Protein AF-A0ABD1E5B8-F1 (afdb_monomer)

Structure (mmCIF, N/CA/C/O backbone):
data_AF-A0ABD1E5B8-F1
#
_entry.id   AF-A0ABD1E5B8-F1
#
loop_
_atom_site.group_PDB
_atom_site.id
_atom_site.type_symbol
_atom_site.label_atom_id
_atom_site.label_alt_id
_atom_site.label_comp_id
_atom_site.label_asym_id
_atom_site.label_entity_id
_atom_site.label_seq_id
_atom_site.pdbx_PDB_ins_code
_atom_site.Cartn_x
_atom_site.Cartn_y
_atom_site.Cartn_z
_atom_site.occupancy
_atom_site.B_iso_or_equiv
_atom_site.auth_seq_id
_atom_site.auth_comp_id
_atom_site.auth_asym_id
_atom_site.auth_atom_id
_atom_site.pdbx_PDB_model_num
ATOM 1 N N . MET A 1 1 ? 7.984 -17.974 -2.420 1.00 42.19 1 MET A N 1
ATOM 2 C CA . MET A 1 1 ? 6.538 -17.988 -2.714 1.00 42.19 1 MET A CA 1
ATOM 3 C C . MET A 1 1 ? 5.830 -17.085 -1.715 1.00 42.19 1 MET A C 1
ATOM 5 O O . MET A 1 1 ? 6.210 -17.139 -0.547 1.00 42.19 1 MET A O 1
ATOM 9 N N . PRO A 1 2 ? 4.897 -16.214 -2.138 1.00 54.62 2 PRO A N 1
ATOM 10 C CA . PRO A 1 2 ? 4.084 -15.444 -1.200 1.00 54.62 2 PRO A CA 1
ATOM 11 C C . PRO A 1 2 ? 3.372 -16.415 -0.252 1.00 54.62 2 PRO A C 1
ATOM 13 O O . PRO A 1 2 ? 2.851 -17.440 -0.696 1.00 54.62 2 PRO A O 1
ATOM 16 N N . ARG A 1 3 ? 3.399 -16.137 1.057 1.00 61.56 3 ARG A N 1
ATOM 17 C CA . ARG A 1 3 ? 2.687 -16.964 2.038 1.00 61.56 3 ARG A CA 1
ATOM 18 C C . ARG A 1 3 ? 1.198 -16.893 1.705 1.00 61.56 3 ARG A C 1
ATOM 20 O O . ARG A 1 3 ? 0.580 -15.843 1.862 1.00 61.56 3 ARG A O 1
ATOM 27 N N . LYS A 1 4 ? 0.624 -17.999 1.227 1.00 60.94 4 LYS A N 1
ATOM 28 C CA . LYS A 1 4 ? -0.818 -18.118 0.991 1.00 60.94 4 LYS A CA 1
ATOM 29 C C . LYS A 1 4 ? -1.487 -18.304 2.354 1.00 60.94 4 LYS A C 1
ATOM 31 O O . LYS A 1 4 ? -1.696 -19.423 2.804 1.00 60.94 4 LYS A O 1
ATOM 36 N N . TYR A 1 5 ? -1.695 -17.196 3.064 1.00 69.31 5 TYR A N 1
ATOM 37 C CA . TYR A 1 5 ? -2.329 -17.216 4.377 1.00 69.31 5 TYR A CA 1
ATOM 38 C C . TYR A 1 5 ? -3.781 -17.674 4.233 1.00 69.31 5 TYR A C 1
ATOM 40 O O . TYR A 1 5 ? -4.586 -17.012 3.577 1.00 69.31 5 TYR A O 1
ATOM 48 N N . ILE A 1 6 ? -4.099 -18.810 4.846 1.00 69.19 6 ILE A N 1
ATOM 49 C CA . ILE A 1 6 ? -5.466 -19.299 4.994 1.00 69.19 6 ILE A CA 1
ATOM 50 C C . ILE A 1 6 ? -5.973 -18.742 6.323 1.00 69.19 6 ILE A C 1
ATOM 52 O O . ILE A 1 6 ? -5.363 -18.973 7.371 1.00 69.19 6 ILE A O 1
ATOM 56 N N . LYS A 1 7 ? -7.059 -17.965 6.278 1.00 63.75 7 LYS A N 1
ATOM 57 C CA . LYS A 1 7 ? -7.689 -17.436 7.491 1.00 63.75 7 LYS A CA 1
ATOM 58 C C . LYS A 1 7 ? -8.117 -18.603 8.378 1.00 63.75 7 LYS A C 1
ATOM 60 O O . LYS A 1 7 ? -8.828 -19.492 7.929 1.00 63.75 7 LYS A O 1
ATOM 65 N N . LYS A 1 8 ? -7.692 -18.571 9.643 1.00 72.19 8 LYS A N 1
ATOM 66 C CA . LYS A 1 8 ? -8.109 -19.548 10.661 1.00 72.19 8 LYS A CA 1
ATOM 67 C C . LYS A 1 8 ? -9.490 -19.238 11.246 1.00 72.19 8 LYS A C 1
ATOM 69 O O . LYS A 1 8 ? -10.077 -20.094 11.890 1.00 72.19 8 LYS A O 1
ATOM 74 N N . SER A 1 9 ? -9.986 -18.017 11.047 1.00 61.03 9 SER A N 1
ATOM 75 C CA . SER A 1 9 ? -11.253 -17.546 11.594 1.00 61.03 9 SER A CA 1
ATOM 76 C C . SER A 1 9 ? -12.219 -17.136 10.484 1.00 61.03 9 SER A C 1
ATOM 78 O O . SER A 1 9 ? -11.847 -16.420 9.549 1.00 61.03 9 SER A O 1
ATOM 80 N N . ASN A 1 10 ? -13.475 -17.566 10.618 1.00 58.41 10 ASN A N 1
ATOM 81 C CA . ASN A 1 10 ? -14.589 -17.146 9.769 1.00 58.41 10 ASN A CA 1
ATOM 82 C C . ASN A 1 10 ? -15.124 -15.780 10.238 1.00 58.41 10 ASN A C 1
ATOM 84 O O . ASN A 1 10 ? -16.267 -15.648 10.657 1.00 58.41 10 ASN A O 1
ATOM 88 N N . ILE A 1 11 ? -14.246 -14.771 10.288 1.00 60.00 11 ILE A N 1
ATOM 89 C CA . ILE A 1 11 ? -14.669 -13.398 10.576 1.00 60.00 11 ILE A CA 1
ATOM 90 C C . ILE A 1 11 ? -15.177 -12.817 9.260 1.00 60.00 11 ILE A C 1
ATOM 92 O O . ILE A 1 11 ? -14.377 -12.483 8.375 1.00 60.00 11 ILE A O 1
ATOM 96 N N . GLU A 1 12 ? -16.499 -12.727 9.142 1.00 61.91 12 GLU A N 1
ATOM 97 C CA . GLU A 1 12 ? -17.172 -12.010 8.062 1.00 61.91 12 GLU A CA 1
ATOM 98 C C . GLU A 1 12 ? -16.715 -10.545 8.032 1.00 61.91 12 GLU A C 1
ATOM 100 O O . GLU A 1 12 ? -16.379 -9.949 9.063 1.00 61.91 12 GLU A O 1
ATOM 105 N N . SER A 1 13 ? -16.653 -9.948 6.837 1.00 65.19 13 SER A N 1
ATOM 106 C CA . SER A 1 13 ? -16.355 -8.518 6.739 1.00 65.19 13 SER A CA 1
ATOM 107 C C . SER A 1 13 ? -17.449 -7.731 7.451 1.00 65.19 13 SER A C 1
ATOM 109 O O . SER A 1 13 ? -18.632 -7.965 7.206 1.00 65.19 13 SER A O 1
ATOM 111 N N . VAL A 1 14 ? -17.061 -6.786 8.307 1.00 73.81 14 VAL A N 1
ATOM 112 C CA . VAL A 1 14 ? -18.017 -5.947 9.039 1.00 73.81 14 VAL A CA 1
ATOM 113 C C . VAL A 1 14 ? -18.900 -5.200 8.036 1.00 73.81 14 VAL A C 1
ATOM 115 O O . VAL A 1 14 ? -18.394 -4.425 7.224 1.00 73.81 14 VAL A O 1
ATOM 118 N N . ASN A 1 15 ? -20.215 -5.429 8.091 1.00 84.25 15 ASN A N 1
ATOM 119 C CA . ASN A 1 15 ? -21.167 -4.717 7.243 1.00 84.25 15 ASN A CA 1
ATOM 120 C C . ASN A 1 15 ? -21.239 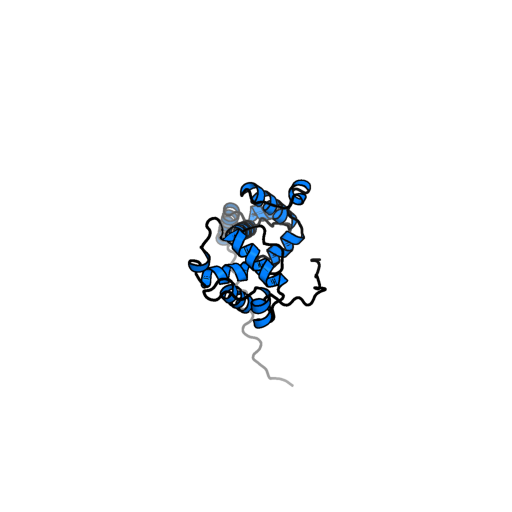-3.246 7.693 1.00 84.25 15 ASN A C 1
ATOM 122 O O . ASN A 1 15 ? -21.674 -2.945 8.807 1.00 84.25 15 ASN A O 1
ATOM 126 N N . CYS A 1 16 ? -20.776 -2.345 6.823 1.00 83.38 16 CYS A N 1
ATOM 127 C CA . CYS A 1 16 ? -20.640 -0.920 7.124 1.00 83.38 16 CYS A CA 1
ATOM 128 C C . CYS A 1 16 ? -21.998 -0.225 7.292 1.00 83.38 16 CYS A C 1
ATOM 130 O O . CYS A 1 16 ? -22.105 0.685 8.105 1.00 83.38 16 CYS A O 1
ATOM 132 N N . GLU A 1 17 ? -23.034 -0.676 6.584 1.00 86.06 17 GLU A N 1
ATOM 133 C CA . GLU A 1 17 ? -24.385 -0.101 6.638 1.00 86.06 17 GLU A CA 1
ATOM 134 C C . GLU A 1 17 ? -25.060 -0.413 7.975 1.00 86.06 17 GLU A C 1
ATOM 136 O O . GLU A 1 17 ? -25.598 0.475 8.634 1.00 86.06 17 GLU A O 1
ATOM 141 N N . LYS A 1 18 ? -24.950 -1.667 8.434 1.00 88.19 18 LYS A N 1
ATOM 142 C CA . LYS A 1 18 ? -25.436 -2.075 9.764 1.00 88.19 18 LYS A CA 1
ATOM 143 C C . LYS A 1 18 ? -24.746 -1.284 10.871 1.00 88.19 18 LYS A C 1
ATOM 145 O O . LYS A 1 18 ? -25.378 -0.876 11.841 1.00 88.19 18 LYS A O 1
ATOM 150 N N . LEU A 1 19 ? -23.440 -1.070 10.722 1.00 88.31 19 LEU A N 1
ATOM 151 C CA . LEU A 1 19 ? -22.636 -0.318 11.675 1.00 88.31 19 LEU A CA 1
ATOM 152 C C . LEU A 1 19 ? -23.028 1.168 11.695 1.00 88.31 19 LEU A C 1
ATOM 154 O O . LEU A 1 19 ? -23.186 1.734 12.773 1.00 88.31 19 LEU A O 1
ATOM 158 N N . PHE A 1 20 ? -23.238 1.771 10.524 1.00 88.50 20 PHE A N 1
ATOM 159 C CA . PHE A 1 20 ? -23.726 3.141 10.371 1.00 88.50 20 PHE A CA 1
ATOM 160 C C . PHE A 1 20 ? -25.079 3.339 11.069 1.00 88.50 20 PHE A C 1
ATOM 162 O O . PHE A 1 20 ? -25.223 4.233 11.903 1.00 88.50 20 PHE A O 1
ATOM 169 N N . ALA A 1 21 ? -26.044 2.452 10.808 1.00 88.56 21 ALA A N 1
ATOM 170 C CA . ALA A 1 21 ? -27.364 2.511 11.429 1.00 88.56 21 ALA A CA 1
ATOM 171 C C . ALA A 1 21 ? -27.291 2.364 12.961 1.00 88.56 21 ALA A C 1
ATOM 173 O O . ALA A 1 21 ? -27.933 3.123 13.689 1.00 88.56 21 ALA A O 1
ATOM 174 N N . ALA A 1 22 ? -26.456 1.447 13.463 1.00 89.31 22 ALA A N 1
ATOM 175 C CA . ALA A 1 22 ? -26.229 1.266 14.897 1.00 89.31 22 ALA A CA 1
ATOM 176 C C . ALA A 1 22 ? -25.644 2.521 15.559 1.00 89.31 22 ALA A C 1
ATOM 178 O O . ALA A 1 22 ? -26.073 2.909 16.642 1.00 89.31 22 ALA A O 1
ATOM 179 N N . ILE A 1 23 ? -24.691 3.177 14.899 1.00 88.06 23 ILE A N 1
ATOM 180 C CA . ILE A 1 23 ? -24.064 4.409 15.383 1.00 88.06 23 ILE A CA 1
ATOM 181 C C . ILE A 1 23 ? -25.080 5.560 15.422 1.00 88.06 23 ILE A C 1
ATOM 183 O O . ILE A 1 23 ? -25.158 6.264 16.431 1.00 88.06 23 ILE A O 1
ATOM 187 N N . LYS A 1 24 ? -25.913 5.703 14.383 1.00 87.31 24 LYS A N 1
ATOM 188 C CA . LYS A 1 24 ? -26.975 6.721 14.317 1.00 87.31 24 LYS A CA 1
ATOM 189 C C . LYS A 1 24 ? -28.020 6.539 15.425 1.00 87.31 24 LYS A C 1
ATOM 191 O O . LYS A 1 24 ? -28.480 7.526 15.986 1.00 87.31 24 LYS A O 1
ATOM 196 N N . LEU A 1 25 ? -28.334 5.298 15.818 1.00 87.00 25 LEU A N 1
ATOM 197 C CA . LEU A 1 25 ? -29.209 5.027 16.973 1.00 87.00 25 LEU A CA 1
ATOM 198 C C . LEU A 1 25 ? -28.582 5.379 18.331 1.00 87.00 25 LEU A C 1
ATOM 200 O O . LEU A 1 25 ? -29.312 5.637 19.286 1.00 87.00 25 LEU A O 1
ATOM 204 N N . VAL A 1 26 ? -27.253 5.349 18.445 1.00 86.12 26 VAL A N 1
ATOM 205 C CA . VAL A 1 26 ? -26.549 5.668 19.699 1.00 86.12 26 VAL A CA 1
ATOM 206 C C . VAL A 1 26 ? -26.345 7.174 19.858 1.00 86.12 26 VAL A C 1
ATOM 208 O O . VAL A 1 26 ? -26.467 7.682 20.968 1.00 86.12 26 VAL A O 1
ATOM 211 N N . LYS A 1 27 ? -26.019 7.884 18.771 1.00 79.06 27 LYS A N 1
ATOM 212 C CA . LYS A 1 27 ? -25.674 9.318 18.792 1.00 79.06 27 LYS A CA 1
ATOM 213 C C . LYS A 1 27 ? -26.794 10.245 18.293 1.00 79.06 27 LYS A C 1
ATOM 215 O O . LYS A 1 27 ? -26.625 11.455 18.344 1.00 79.06 27 LYS A O 1
ATOM 220 N N . GLY A 1 28 ? -27.910 9.700 17.806 1.00 74.69 28 GLY A N 1
ATOM 221 C CA . GLY A 1 28 ? -29.069 10.476 17.355 1.00 74.69 28 GLY A CA 1
ATOM 222 C C . GLY A 1 28 ? -29.970 10.975 18.493 1.00 74.69 28 GLY A C 1
ATOM 223 O O . GLY A 1 28 ? -29.720 10.721 19.668 1.00 74.69 28 GLY A O 1
ATOM 224 N N . ASN A 1 29 ? -31.070 11.639 18.120 1.00 66.56 29 ASN A N 1
ATOM 225 C CA . ASN A 1 29 ? -31.992 12.330 19.040 1.00 66.56 29 ASN A CA 1
ATOM 226 C C . ASN A 1 29 ? -32.629 11.440 20.128 1.00 66.56 29 ASN A C 1
ATOM 228 O O . ASN A 1 29 ? -33.041 11.950 21.166 1.00 66.56 29 ASN A O 1
ATOM 232 N N . THR A 1 30 ? -32.716 10.122 19.913 1.00 74.19 30 THR A N 1
ATOM 233 C CA . THR A 1 30 ? -33.175 9.148 20.919 1.00 74.19 30 THR A CA 1
ATOM 234 C C . THR A 1 30 ? -32.068 8.123 21.185 1.00 74.19 30 THR A C 1
ATOM 236 O O . THR A 1 30 ? -32.042 7.075 20.527 1.00 74.19 30 THR A O 1
ATOM 239 N N . PRO A 1 31 ? -31.132 8.402 22.106 1.00 76.25 31 PRO A N 1
ATOM 240 C CA . PRO A 1 31 ? -29.963 7.557 22.300 1.00 76.25 31 PRO A CA 1
ATOM 241 C C . PRO A 1 31 ? -30.365 6.215 22.921 1.00 76.25 31 PRO A C 1
ATOM 243 O O . PRO A 1 31 ? -30.799 6.138 24.073 1.00 76.25 31 PRO A O 1
ATOM 246 N N . LYS A 1 32 ? -30.211 5.127 22.162 1.00 83.25 32 LYS A N 1
ATOM 247 C CA . LYS A 1 32 ? -30.297 3.765 22.708 1.00 83.25 32 LYS A CA 1
ATOM 248 C C . LYS A 1 32 ? -28.971 3.368 23.349 1.00 83.25 32 LYS A C 1
ATOM 250 O O . LYS A 1 32 ? -27.900 3.814 22.938 1.00 83.25 32 LYS A O 1
ATOM 255 N N . SER A 1 33 ? -29.031 2.469 24.334 1.00 88.75 33 SER A N 1
ATOM 256 C CA . SER A 1 33 ? -27.814 1.896 24.913 1.00 88.75 33 SER A CA 1
ATOM 257 C C . SER A 1 33 ? -27.003 1.162 23.840 1.00 88.75 33 SER A C 1
ATOM 259 O O . SER A 1 33 ? -27.564 0.532 22.941 1.00 88.75 33 SER A O 1
ATOM 261 N N . ILE A 1 34 ? -25.673 1.201 23.953 1.00 87.56 34 ILE A N 1
ATOM 262 C CA . ILE A 1 34 ? -24.757 0.583 22.977 1.00 87.56 34 ILE A CA 1
ATOM 263 C C . ILE A 1 34 ? -25.083 -0.908 22.787 1.00 87.56 34 ILE A C 1
ATOM 265 O O . ILE A 1 34 ? -25.036 -1.421 21.672 1.00 87.56 34 ILE A O 1
ATOM 269 N N . ARG A 1 35 ? -25.458 -1.608 23.868 1.00 88.44 35 ARG A N 1
ATOM 270 C CA . ARG A 1 35 ? -25.874 -3.019 23.816 1.00 88.44 35 ARG A CA 1
ATOM 271 C C . ARG A 1 35 ? -27.163 -3.210 23.020 1.00 88.44 35 ARG A C 1
ATOM 273 O O . ARG A 1 35 ? -27.177 -4.044 22.125 1.00 88.44 35 ARG A O 1
ATOM 280 N N . SER A 1 36 ? -28.188 -2.400 23.285 1.00 90.62 36 SER A N 1
ATOM 281 C CA . SER A 1 36 ? -29.472 -2.478 22.577 1.00 90.62 36 SER A CA 1
ATOM 282 C C . SER A 1 36 ? -29.328 -2.155 21.086 1.00 90.62 36 SER A C 1
ATOM 284 O O . SER A 1 36 ? -29.890 -2.855 20.247 1.00 90.62 36 SER A O 1
ATOM 286 N N . ALA A 1 37 ? -28.525 -1.144 20.743 1.00 89.25 37 ALA A N 1
ATOM 287 C CA . ALA A 1 37 ? -28.244 -0.792 19.353 1.00 89.25 37 ALA A CA 1
ATOM 288 C C . ALA A 1 37 ? -27.434 -1.880 18.625 1.00 89.25 37 ALA A C 1
ATOM 290 O O . ALA A 1 37 ? -27.684 -2.164 17.457 1.00 89.25 37 ALA A O 1
ATOM 291 N N . ALA A 1 38 ? -26.470 -2.518 19.294 1.00 89.62 38 ALA A N 1
ATOM 292 C CA . ALA A 1 38 ? -25.713 -3.620 18.704 1.00 89.62 38 ALA A CA 1
ATOM 293 C C . ALA A 1 38 ? -26.602 -4.851 18.448 1.00 89.62 38 ALA A C 1
ATOM 295 O O . ALA A 1 38 ? -26.527 -5.454 17.376 1.00 89.62 38 ALA A O 1
ATOM 296 N N . GLU A 1 39 ? -27.476 -5.179 19.400 1.00 91.62 39 GLU A N 1
ATOM 297 C CA . GLU A 1 39 ? -28.403 -6.308 19.317 1.00 91.62 39 GLU A CA 1
ATOM 298 C C . GLU A 1 39 ? -29.416 -6.136 18.180 1.00 91.62 39 GLU A C 1
ATOM 300 O O . GLU A 1 39 ? -29.593 -7.052 17.379 1.00 91.62 39 GLU A O 1
ATOM 305 N N . SER A 1 40 ? -29.979 -4.934 18.001 1.00 89.56 40 SER A N 1
ATOM 306 C CA . SER A 1 40 ? -30.942 -4.667 16.921 1.00 89.56 40 SE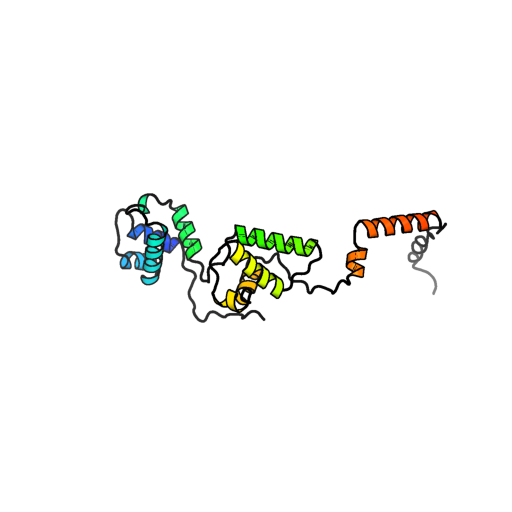R A CA 1
ATOM 307 C C . SER A 1 40 ? -30.384 -4.888 15.513 1.00 89.56 40 SER A C 1
ATOM 309 O O . SER A 1 40 ? -31.146 -5.143 14.584 1.00 89.56 40 SER A O 1
ATOM 311 N N . PHE A 1 41 ? -29.062 -4.800 15.339 1.00 87.56 41 PHE A N 1
ATOM 312 C CA . PHE A 1 41 ? -28.399 -4.974 14.043 1.00 87.56 41 PHE A CA 1
ATOM 313 C C . PHE A 1 41 ? -27.550 -6.247 13.949 1.00 87.56 41 PHE A C 1
ATOM 315 O O . PHE A 1 41 ? -26.811 -6.411 12.974 1.00 87.56 41 PHE A O 1
ATOM 322 N N . ASN A 1 42 ? -27.665 -7.165 14.918 1.00 87.69 42 ASN A N 1
ATOM 323 C CA . ASN A 1 42 ? -26.864 -8.392 14.997 1.00 87.69 42 ASN A CA 1
ATOM 324 C C . ASN A 1 42 ? -25.348 -8.119 14.926 1.00 87.69 42 ASN A C 1
ATOM 326 O O . ASN A 1 42 ? -24.599 -8.809 14.233 1.00 87.69 42 ASN A O 1
ATOM 330 N N . LEU A 1 43 ? -24.887 -7.075 15.618 1.00 85.94 43 LEU A N 1
ATOM 331 C CA . LEU A 1 43 ? -23.476 -6.719 15.729 1.00 85.94 43 LEU A CA 1
ATOM 332 C C . LEU A 1 43 ? -22.938 -7.123 17.100 1.00 85.94 43 LEU A C 1
ATOM 334 O O . LEU A 1 43 ? -23.609 -6.994 18.121 1.00 85.94 43 LEU A O 1
ATOM 338 N N . SER A 1 44 ? -21.670 -7.536 17.153 1.00 87.50 44 SER A N 1
ATOM 339 C CA . SER A 1 44 ? -20.987 -7.644 18.442 1.00 87.50 44 SER A CA 1
ATOM 340 C C . SER A 1 44 ? -20.854 -6.256 19.068 1.00 87.50 44 SER A C 1
ATOM 342 O O . SER A 1 44 ? -20.318 -5.331 18.451 1.00 87.50 44 SER A O 1
ATOM 344 N N . HIS A 1 45 ? -21.277 -6.125 20.324 1.00 87.38 45 HIS A N 1
ATOM 345 C CA . HIS A 1 45 ? -21.122 -4.905 21.116 1.00 87.38 45 HIS A CA 1
ATOM 346 C C . HIS A 1 45 ? -19.668 -4.394 21.136 1.00 87.38 45 HIS A C 1
ATOM 348 O O . HIS A 1 45 ? -19.426 -3.190 21.060 1.00 87.38 45 HIS A O 1
ATOM 354 N N . ALA A 1 46 ? -18.684 -5.303 21.157 1.00 88.12 46 ALA A N 1
ATOM 355 C CA . ALA A 1 46 ? -17.266 -4.948 21.101 1.00 88.12 46 ALA A CA 1
ATOM 356 C C . ALA A 1 46 ? -16.877 -4.286 19.767 1.00 88.12 46 ALA A C 1
ATOM 358 O O . ALA A 1 46 ? -16.056 -3.367 19.746 1.00 88.12 46 ALA A O 1
ATOM 359 N N . THR A 1 47 ? -17.486 -4.718 18.658 1.00 87.88 47 THR A N 1
ATOM 360 C CA . THR A 1 47 ? -17.300 -4.095 17.344 1.00 87.88 47 THR A CA 1
ATOM 361 C C . THR A 1 47 ? -17.837 -2.670 17.367 1.00 87.88 47 THR A C 1
ATOM 363 O O . THR A 1 47 ? -17.096 -1.755 17.022 1.00 87.88 47 THR A O 1
ATOM 366 N N . LEU A 1 48 ? -19.068 -2.456 17.841 1.00 88.50 48 LEU A N 1
ATOM 367 C CA . LEU A 1 48 ? -19.672 -1.121 17.901 1.00 88.50 48 LEU A CA 1
ATOM 368 C C . LEU A 1 48 ? -18.839 -0.151 18.757 1.00 88.50 48 LEU A C 1
ATOM 370 O O . LEU A 1 48 ? -18.497 0.932 18.287 1.00 88.50 48 LEU A O 1
ATOM 374 N N . ILE A 1 49 ? -18.407 -0.572 19.953 1.00 89.19 49 ILE A N 1
ATOM 375 C CA . ILE A 1 49 ? -17.519 0.229 20.819 1.00 89.19 49 ILE A CA 1
ATOM 376 C C . ILE A 1 49 ? -16.219 0.598 20.108 1.00 89.19 49 ILE A C 1
ATOM 378 O O . ILE A 1 49 ? -15.772 1.742 20.178 1.00 89.19 49 ILE A O 1
ATOM 382 N N . ARG A 1 50 ? -15.585 -0.367 19.433 1.00 87.50 50 ARG A N 1
ATOM 383 C CA . ARG A 1 50 ? -14.320 -0.131 18.730 1.00 87.50 50 ARG A CA 1
ATOM 384 C C . ARG A 1 50 ? -14.456 0.987 17.698 1.00 87.50 50 ARG A C 1
ATOM 386 O O . ARG A 1 50 ? -13.538 1.794 17.579 1.00 87.50 50 ARG A O 1
ATOM 393 N N . TYR A 1 51 ? -15.558 1.020 16.949 1.00 87.25 51 TYR A N 1
ATOM 394 C CA . TYR A 1 51 ? -15.788 2.063 15.950 1.00 87.25 51 TYR A CA 1
ATOM 395 C C . TYR A 1 51 ? -16.195 3.393 16.570 1.00 87.25 51 TYR A C 1
ATOM 397 O O . TYR A 1 51 ? -15.676 4.408 16.125 1.00 87.25 51 TYR A O 1
ATOM 405 N N . LEU A 1 52 ? -17.015 3.402 17.624 1.00 87.69 52 LEU A N 1
ATOM 406 C CA . LEU A 1 52 ? -17.334 4.633 18.355 1.00 87.69 52 LEU A CA 1
ATOM 407 C C . LEU A 1 52 ? -16.064 5.322 18.865 1.00 87.69 52 LEU A C 1
ATOM 409 O O . LEU A 1 52 ? -15.858 6.492 18.571 1.00 87.69 52 LEU A O 1
ATOM 413 N N . ARG A 1 53 ? -15.145 4.573 19.488 1.00 87.94 53 ARG A N 1
ATOM 414 C CA . ARG A 1 53 ? -13.852 5.115 19.935 1.00 87.94 53 ARG A CA 1
ATOM 415 C C . ARG A 1 53 ? -13.003 5.650 18.780 1.00 87.94 53 ARG A C 1
ATOM 417 O O . ARG A 1 53 ? -12.319 6.654 18.925 1.00 87.94 53 ARG A O 1
ATOM 424 N N . LYS A 1 54 ? -13.005 4.967 17.630 1.00 85.25 54 LYS A N 1
ATOM 425 C CA . LYS A 1 54 ? -12.286 5.439 16.435 1.00 85.25 54 LYS A CA 1
ATOM 426 C C . LYS A 1 54 ? -12.860 6.752 15.906 1.00 85.25 54 LYS A C 1
ATOM 428 O O . LYS A 1 54 ? -12.087 7.591 15.465 1.00 85.25 54 LYS A O 1
ATOM 433 N N . ILE A 1 55 ? -14.184 6.891 15.917 1.00 83.56 55 ILE A N 1
ATOM 434 C CA . ILE A 1 55 ? -14.866 8.117 15.494 1.00 83.56 55 ILE A CA 1
ATOM 435 C C . ILE A 1 55 ? -14.554 9.234 16.487 1.00 83.56 55 ILE A C 1
ATOM 437 O O . ILE A 1 55 ? -14.162 10.312 16.069 1.00 83.56 55 ILE A O 1
ATOM 441 N N . GLU A 1 56 ? -14.616 8.957 17.788 1.00 82.25 56 GLU A N 1
ATOM 442 C CA . GLU A 1 56 ? -14.225 9.922 18.818 1.00 82.25 56 GLU A CA 1
ATOM 443 C C . GLU A 1 56 ? -12.786 10.412 18.609 1.00 82.25 56 GLU A C 1
ATOM 445 O O . GLU A 1 56 ? -12.570 11.609 18.555 1.00 82.25 56 GLU A O 1
ATOM 450 N N . ILE A 1 57 ? -11.808 9.534 18.367 1.00 82.56 57 ILE A N 1
ATOM 451 C CA . ILE A 1 57 ? -10.417 9.965 18.115 1.00 82.56 57 ILE A CA 1
ATOM 452 C C . ILE A 1 57 ? -10.277 10.791 16.825 1.00 82.56 57 ILE A C 1
ATOM 454 O O . ILE A 1 57 ? -9.474 11.713 16.776 1.00 82.56 57 ILE A O 1
ATOM 458 N N . HIS A 1 58 ? -10.997 10.431 15.761 1.00 76.31 58 HIS A N 1
ATOM 459 C CA . HIS A 1 58 ? -10.813 11.052 14.446 1.00 76.31 58 HIS A CA 1
ATOM 460 C C . HIS A 1 58 ? -11.562 12.379 14.290 1.00 76.31 58 HIS A C 1
ATOM 462 O O . HIS A 1 58 ? -11.123 13.238 13.536 1.00 76.31 58 HIS A O 1
ATOM 468 N N . PHE A 1 59 ? -12.696 12.531 14.972 1.00 74.56 59 PHE A N 1
ATOM 469 C CA . PHE A 1 59 ? -13.581 13.684 14.825 1.00 74.56 59 PHE A CA 1
ATOM 470 C C . PHE A 1 59 ? -13.612 14.586 16.072 1.00 74.56 59 PHE A C 1
ATOM 472 O O . PHE A 1 59 ? -14.337 15.572 16.061 1.00 74.56 59 PHE A O 1
ATOM 479 N N . SER A 1 60 ? -12.856 14.292 17.141 1.00 68.25 60 SER A N 1
ATOM 480 C CA . SER A 1 60 ? -12.873 15.095 18.377 1.00 68.25 60 SER A CA 1
ATOM 481 C C . SER A 1 60 ? -11.652 16.007 18.539 1.00 68.25 60 SER A C 1
ATOM 483 O O . SER A 1 60 ? -10.632 15.589 19.083 1.00 68.25 60 SER A O 1
ATOM 485 N N . GLU A 1 61 ? -11.839 17.288 18.209 1.00 53.38 61 GLU A N 1
ATOM 486 C CA . GLU A 1 61 ? -11.293 18.425 18.979 1.00 53.38 61 GLU A CA 1
ATOM 487 C C . GLU A 1 61 ? -12.397 19.320 19.592 1.00 53.38 61 GLU A C 1
ATOM 489 O O . GLU A 1 61 ? -12.090 20.157 20.434 1.00 53.38 61 GLU A O 1
ATOM 494 N N . ALA A 1 62 ? -13.686 19.123 19.276 1.00 49.47 62 ALA A N 1
ATOM 495 C CA . ALA A 1 62 ? -14.779 19.854 19.928 1.00 49.47 62 ALA A CA 1
ATOM 496 C C . ALA A 1 62 ? -16.001 18.959 20.191 1.00 49.47 62 ALA A C 1
ATOM 498 O O . ALA A 1 62 ? -16.483 18.233 19.319 1.00 49.47 62 ALA A O 1
ATOM 499 N N . GLU A 1 63 ? -16.497 19.002 21.425 1.00 47.97 63 GLU A N 1
ATOM 500 C CA . GLU A 1 63 ? -17.682 18.285 21.892 1.00 47.97 63 GLU A CA 1
ATOM 501 C C . GLU A 1 63 ? -18.932 18.755 21.119 1.00 47.97 63 GLU A C 1
ATOM 503 O O . GLU A 1 63 ? -19.450 19.837 21.372 1.00 47.97 63 GLU A O 1
ATOM 508 N N . GLY A 1 64 ? -19.422 17.961 20.158 1.00 52.81 64 GLY A N 1
ATOM 509 C CA . GLY A 1 64 ? -20.700 18.245 19.473 1.00 52.81 64 GLY A CA 1
ATOM 510 C C . GLY A 1 64 ? -20.823 17.793 18.015 1.00 52.81 64 GLY A C 1
ATOM 511 O O . GLY A 1 64 ? -21.930 17.719 17.492 1.00 52.81 64 GLY A O 1
ATOM 512 N N . ILE A 1 65 ? -19.721 17.401 17.373 1.00 55.47 65 ILE A N 1
ATOM 513 C CA . ILE A 1 65 ? -19.618 17.288 15.904 1.00 55.47 65 ILE A CA 1
ATOM 514 C C . ILE A 1 65 ? -20.485 16.172 15.271 1.00 55.47 65 ILE A C 1
ATOM 516 O O . ILE A 1 65 ? -20.723 16.190 14.070 1.00 55.47 65 ILE A O 1
ATOM 520 N N . PHE A 1 66 ? -21.041 15.219 16.032 1.00 58.19 66 PHE A N 1
ATOM 521 C CA . PHE A 1 66 ? -21.818 14.111 15.440 1.00 58.19 66 PHE A CA 1
ATOM 522 C C . PHE A 1 66 ? -23.065 14.553 14.653 1.00 58.19 66 PHE A C 1
ATOM 524 O O . PHE A 1 66 ? -23.514 13.810 13.785 1.00 58.19 66 PHE A O 1
ATOM 531 N N . ALA A 1 67 ? -23.620 15.730 14.959 1.00 61.03 67 ALA A N 1
ATOM 532 C CA . ALA A 1 67 ? -24.752 16.299 14.229 1.00 61.03 67 ALA A CA 1
ATOM 533 C C . ALA A 1 67 ? -24.344 16.968 12.901 1.00 61.03 67 ALA A C 1
ATOM 535 O O . ALA A 1 67 ? -25.162 17.022 11.986 1.00 61.03 67 ALA A O 1
ATOM 536 N N . ASP A 1 68 ? -23.090 17.419 12.790 1.00 62.19 68 ASP A N 1
ATOM 537 C CA . ASP A 1 68 ? -22.568 18.166 11.637 1.00 62.19 68 ASP A CA 1
ATOM 538 C C . ASP A 1 68 ? -21.821 17.273 10.629 1.00 62.19 68 ASP A C 1
ATOM 540 O O . ASP A 1 68 ? -21.540 17.699 9.508 1.00 62.19 68 ASP A O 1
ATOM 544 N N . ILE A 1 69 ? -21.503 16.024 10.996 1.00 71.00 69 ILE A N 1
ATOM 545 C CA . ILE A 1 69 ? -20.871 15.061 10.082 1.00 71.00 69 ILE A CA 1
ATOM 546 C C . ILE A 1 69 ? -21.895 14.614 9.037 1.00 71.00 69 ILE A C 1
ATOM 548 O O . ILE A 1 69 ? -22.922 14.019 9.369 1.00 71.00 69 ILE A O 1
ATOM 552 N N . SER A 1 70 ? -21.572 14.827 7.760 1.00 82.25 70 SER A N 1
ATOM 553 C CA . SER A 1 70 ? -22.373 14.311 6.650 1.00 82.25 70 SER A CA 1
ATOM 554 C C . SER A 1 70 ? -22.448 12.779 6.690 1.00 82.25 70 SER A C 1
ATOM 556 O O . SER A 1 70 ? -21.436 12.098 6.893 1.00 82.25 70 SER A O 1
ATOM 558 N N . ASP A 1 71 ? -23.640 12.224 6.438 1.00 82.19 71 ASP A N 1
ATOM 559 C CA . ASP A 1 71 ? -23.879 10.774 6.381 1.00 82.19 71 ASP A CA 1
ATOM 560 C C . ASP A 1 71 ? -22.871 10.075 5.426 1.00 82.19 71 ASP A C 1
ATOM 562 O O . ASP A 1 71 ? -22.375 8.981 5.725 1.00 82.19 71 ASP A O 1
ATOM 566 N N . ASP A 1 72 ? -22.484 10.739 4.328 1.00 81.81 72 ASP A N 1
ATOM 567 C CA . ASP A 1 72 ? -21.504 10.243 3.351 1.00 81.81 72 ASP A CA 1
ATOM 568 C C . ASP A 1 72 ? -20.070 10.199 3.899 1.00 81.81 72 ASP A C 1
ATOM 570 O O . ASP A 1 72 ? -19.316 9.253 3.641 1.00 81.81 72 ASP A O 1
ATOM 574 N N . GLU A 1 73 ? -19.683 11.202 4.685 1.00 83.00 73 GLU A N 1
ATOM 575 C CA . GLU A 1 73 ? -18.355 11.295 5.291 1.00 83.00 73 GLU A CA 1
ATOM 576 C C . GLU A 1 73 ? -18.160 10.189 6.335 1.00 83.00 73 GLU A C 1
ATOM 578 O O . GLU A 1 73 ? -17.145 9.479 6.329 1.00 83.00 73 GLU A O 1
ATOM 583 N N . LEU A 1 74 ? -19.182 9.950 7.162 1.00 82.44 74 LEU A N 1
ATOM 584 C CA . LEU A 1 74 ? -19.167 8.872 8.145 1.00 82.44 74 LEU A CA 1
ATOM 585 C C . LEU A 1 74 ? -19.132 7.495 7.469 1.00 82.44 74 LEU A C 1
ATOM 587 O O . LEU A 1 74 ? -18.363 6.622 7.879 1.00 82.44 74 LEU A O 1
ATOM 591 N N . LEU A 1 75 ? -19.913 7.283 6.404 1.00 84.19 75 LEU A N 1
ATOM 592 C CA . LEU A 1 75 ? -19.887 6.031 5.641 1.00 84.19 75 LEU A CA 1
ATOM 593 C C . LEU A 1 75 ? -18.514 5.766 5.012 1.00 84.19 75 LEU A C 1
ATOM 595 O O . LEU A 1 75 ? -18.021 4.635 5.075 1.00 84.19 75 LEU A O 1
ATOM 599 N N . ASN A 1 76 ? -17.866 6.785 4.447 1.00 84.25 76 ASN A N 1
ATOM 600 C CA . ASN A 1 76 ? -16.517 6.667 3.888 1.00 84.25 76 ASN A CA 1
ATOM 601 C C . ASN A 1 76 ? -15.473 6.362 4.974 1.00 84.25 76 ASN A C 1
ATOM 603 O O . ASN A 1 76 ? -14.614 5.486 4.796 1.00 84.25 76 ASN A O 1
ATOM 607 N N . PHE A 1 77 ? -15.591 6.990 6.145 1.00 84.62 77 PHE A N 1
ATOM 608 C CA . PHE A 1 77 ? -14.762 6.672 7.304 1.00 84.62 77 PHE A CA 1
ATOM 609 C C . PHE A 1 77 ? -14.938 5.215 7.760 1.00 84.62 77 PHE A C 1
ATOM 611 O O . PHE A 1 77 ? -13.954 4.517 8.022 1.00 84.62 77 PHE A O 1
ATOM 618 N N . LEU A 1 78 ? -16.172 4.714 7.825 1.00 84.94 78 LEU A N 1
ATOM 619 C CA . LEU A 1 78 ? -16.441 3.331 8.218 1.00 84.94 78 LEU A CA 1
ATOM 620 C C . LEU A 1 78 ? -15.897 2.329 7.195 1.00 84.94 78 LEU A C 1
ATOM 622 O O . LEU A 1 78 ? -15.264 1.353 7.598 1.00 84.94 78 LEU A O 1
ATOM 626 N N . LYS A 1 79 ? -16.068 2.583 5.892 1.00 82.62 79 LYS A N 1
ATOM 627 C CA . LYS A 1 79 ? -15.536 1.731 4.811 1.00 82.62 79 LYS A CA 1
ATOM 628 C C . LYS A 1 79 ? -14.009 1.645 4.843 1.00 82.62 79 LYS A C 1
ATOM 630 O O . LYS A 1 79 ? -13.455 0.551 4.770 1.00 82.62 79 LYS A O 1
ATOM 635 N N . SER A 1 80 ? -13.319 2.771 5.021 1.00 76.44 80 SER A N 1
ATOM 636 C CA . SER A 1 80 ? -11.850 2.783 5.117 1.00 76.44 80 SER A CA 1
ATOM 637 C C . SER A 1 80 ? -11.332 2.059 6.368 1.00 76.44 80 SER A C 1
ATOM 639 O O . SER A 1 80 ? -10.252 1.466 6.358 1.00 76.44 80 SER A O 1
ATOM 641 N N . ASN A 1 81 ? -12.119 2.048 7.447 1.00 77.75 81 ASN A N 1
ATOM 642 C CA . ASN A 1 81 ? -11.766 1.406 8.710 1.00 77.75 81 ASN A CA 1
ATOM 643 C C . ASN A 1 81 ? -12.246 -0.043 8.860 1.00 77.75 81 ASN A C 1
ATOM 645 O O . ASN A 1 81 ? -11.797 -0.705 9.806 1.00 77.75 81 ASN A O 1
ATOM 649 N N . SER A 1 82 ? -13.129 -0.519 7.978 1.00 71.56 82 SER A N 1
ATOM 650 C CA . SER A 1 82 ? -13.680 -1.877 8.002 1.00 71.56 82 SER A CA 1
ATOM 651 C C . SER A 1 82 ? -12.822 -2.907 7.287 1.00 71.56 82 SER A C 1
ATOM 653 O O . SER A 1 82 ? -12.948 -4.103 7.565 1.00 71.56 82 SER A O 1
ATOM 655 N N . ALA A 1 83 ? -11.892 -2.462 6.440 1.00 66.69 83 ALA A N 1
ATOM 656 C CA . ALA A 1 83 ? -10.952 -3.344 5.772 1.00 66.69 83 ALA A CA 1
ATOM 657 C C . ALA A 1 83 ? -10.073 -4.086 6.800 1.00 66.69 83 ALA A C 1
ATOM 659 O O . ALA A 1 83 ? -9.324 -3.488 7.576 1.00 66.69 83 ALA A O 1
ATOM 660 N N . LEU A 1 84 ? -10.154 -5.421 6.811 1.00 60.59 84 LEU A N 1
ATOM 661 C CA . LEU A 1 84 ? -9.280 -6.252 7.636 1.00 60.59 84 LEU A CA 1
ATOM 662 C C . LEU A 1 84 ? -7.880 -6.316 7.006 1.00 60.59 84 LEU A C 1
ATOM 664 O O . LEU A 1 84 ? -7.679 -7.000 6.003 1.00 60.59 84 LEU A O 1
ATOM 668 N N . GLY A 1 85 ? -6.903 -5.652 7.624 1.00 63.88 85 GLY A N 1
ATOM 669 C CA . GLY A 1 85 ? -5.500 -5.706 7.216 1.00 63.88 85 GLY A CA 1
ATOM 670 C C . GLY A 1 85 ? -4.662 -4.582 7.819 1.00 63.88 85 GLY A C 1
ATOM 671 O O . GLY A 1 85 ? -5.190 -3.667 8.449 1.00 63.88 85 GLY A O 1
ATOM 672 N N . ALA A 1 86 ? -3.344 -4.657 7.630 1.00 64.62 86 ALA A N 1
ATOM 673 C CA . ALA A 1 86 ? -2.478 -3.510 7.877 1.00 64.62 86 ALA A CA 1
ATOM 674 C C . ALA A 1 86 ? -2.806 -2.415 6.853 1.00 64.62 86 ALA A C 1
ATOM 676 O O . ALA A 1 86 ? -2.952 -2.716 5.664 1.00 64.62 86 ALA A O 1
ATOM 677 N N . LYS A 1 87 ? -2.920 -1.164 7.316 1.00 71.88 87 LYS A N 1
ATOM 678 C CA . LYS A 1 87 ? -3.078 -0.015 6.420 1.00 71.88 87 LYS A CA 1
ATOM 679 C C . LYS A 1 87 ? -1.889 0.031 5.446 1.00 71.88 87 LYS A C 1
ATOM 681 O O . LYS A 1 87 ? -0.770 -0.305 5.854 1.00 71.88 87 LYS A O 1
ATOM 686 N N . PRO A 1 88 ? -2.112 0.378 4.166 1.00 77.31 88 PRO A N 1
ATOM 687 C CA . PRO A 1 88 ? -1.009 0.610 3.245 1.00 77.31 88 PRO A CA 1
ATOM 688 C C . PRO A 1 88 ? -0.107 1.715 3.805 1.00 77.31 88 PRO A C 1
ATOM 690 O O . PRO A 1 88 ? -0.582 2.632 4.469 1.00 77.31 88 PRO A O 1
ATOM 693 N N . LEU A 1 89 ? 1.201 1.580 3.579 1.00 85.94 89 LEU A N 1
ATOM 694 C CA . LEU A 1 89 ? 2.191 2.540 4.075 1.00 85.94 89 LEU A CA 1
ATOM 695 C C . LEU A 1 89 ? 2.045 3.904 3.386 1.00 85.94 89 LEU A C 1
ATOM 697 O O . LEU A 1 89 ? 2.207 4.942 4.012 1.00 85.94 89 LEU A O 1
ATOM 701 N N . PHE A 1 90 ? 1.765 3.874 2.087 1.00 88.62 90 PHE A N 1
ATOM 702 C CA . PHE A 1 90 ? 1.624 5.049 1.242 1.00 88.62 90 PHE A CA 1
ATOM 703 C C . PHE A 1 90 ? 0.144 5.338 1.002 1.00 88.62 90 PHE A C 1
ATOM 705 O O . PHE A 1 90 ? -0.675 4.415 0.939 1.00 88.62 90 PHE A O 1
ATOM 712 N N . THR A 1 91 ? -0.192 6.618 0.848 1.00 87.50 91 THR A N 1
ATOM 713 C CA . THR A 1 91 ? -1.519 7.025 0.369 1.00 87.50 91 THR A CA 1
ATOM 714 C C . THR A 1 91 ? -1.707 6.603 -1.086 1.00 87.50 91 THR A C 1
ATOM 716 O O . THR A 1 91 ? -0.735 6.340 -1.791 1.00 87.50 91 THR A O 1
ATOM 719 N N . GLU A 1 92 ? -2.948 6.563 -1.572 1.00 86.44 92 GLU A N 1
ATOM 720 C CA . GLU A 1 92 ? -3.221 6.189 -2.969 1.00 86.44 92 GLU A CA 1
ATOM 721 C C . GLU A 1 92 ? -2.472 7.086 -3.966 1.00 86.44 92 GLU A C 1
ATOM 723 O O . GLU A 1 92 ? -1.886 6.592 -4.926 1.00 86.44 92 GLU A O 1
ATOM 728 N N . ILE A 1 93 ? -2.396 8.391 -3.681 1.00 88.88 93 ILE A N 1
ATOM 729 C CA . ILE A 1 93 ? -1.670 9.371 -4.501 1.00 88.88 93 ILE A CA 1
ATOM 730 C C . ILE A 1 93 ? -0.164 9.061 -4.522 1.00 88.88 93 ILE A C 1
ATOM 732 O O . ILE A 1 93 ? 0.465 9.060 -5.580 1.00 88.88 93 ILE A O 1
ATOM 736 N N . GLN A 1 94 ? 0.418 8.762 -3.359 1.00 91.00 94 GLN A N 1
ATOM 737 C CA . GLN A 1 94 ? 1.834 8.408 -3.238 1.00 91.00 94 GLN A CA 1
ATOM 738 C C . GLN A 1 94 ? 2.149 7.067 -3.905 1.00 91.00 94 GLN A C 1
ATOM 740 O O . GLN A 1 94 ? 3.163 6.944 -4.592 1.00 91.00 94 GLN A O 1
ATOM 745 N N . GLU A 1 95 ? 1.282 6.064 -3.739 1.00 91.38 95 GLU A N 1
ATOM 746 C CA . GLU A 1 95 ? 1.435 4.783 -4.427 1.00 91.38 95 GLU A CA 1
ATOM 747 C C . GLU A 1 95 ? 1.390 4.971 -5.939 1.00 91.38 95 GLU A C 1
ATOM 749 O O . GLU A 1 95 ? 2.230 4.404 -6.632 1.00 91.38 95 GLU A O 1
ATOM 754 N N . GLN A 1 96 ? 0.479 5.799 -6.449 1.00 91.00 96 GLN A N 1
ATOM 755 C CA . GLN A 1 96 ? 0.365 6.051 -7.881 1.00 91.00 96 GLN A CA 1
ATOM 756 C C . GLN A 1 96 ? 1.617 6.730 -8.449 1.00 91.00 96 GLN A C 1
ATOM 758 O O . GLN A 1 96 ? 2.140 6.285 -9.472 1.00 91.00 96 GLN A O 1
ATOM 763 N N . ALA A 1 97 ? 2.152 7.742 -7.760 1.00 92.25 97 ALA A N 1
ATOM 764 C CA . ALA A 1 97 ? 3.412 8.380 -8.145 1.00 92.25 97 ALA A CA 1
ATOM 765 C C . ALA A 1 97 ? 4.585 7.380 -8.136 1.00 92.25 97 ALA A C 1
ATOM 767 O O . ALA A 1 97 ? 5.436 7.376 -9.028 1.00 92.25 97 ALA A O 1
ATOM 768 N N . PHE A 1 98 ? 4.611 6.480 -7.150 1.00 92.81 98 PHE A N 1
ATOM 769 C CA . PHE A 1 98 ? 5.622 5.430 -7.055 1.00 92.81 98 PHE A CA 1
ATOM 770 C C . PHE A 1 98 ? 5.503 4.398 -8.193 1.00 92.81 98 PHE A C 1
ATOM 772 O O . PHE A 1 98 ? 6.512 3.980 -8.764 1.00 92.81 98 PHE A O 1
ATOM 779 N N . VAL A 1 99 ? 4.281 4.014 -8.572 1.00 92.00 99 VAL A N 1
ATOM 780 C CA . VAL A 1 99 ? 3.995 3.132 -9.718 1.00 92.00 99 VAL A CA 1
ATOM 781 C C . VAL A 1 99 ? 4.445 3.777 -11.029 1.00 92.00 99 VAL A C 1
ATOM 783 O O . VAL A 1 99 ? 5.105 3.122 -11.838 1.00 92.00 99 VAL A O 1
ATOM 786 N N . GLU A 1 100 ? 4.134 5.055 -11.235 1.00 92.75 100 GLU A N 1
ATOM 787 C CA . GLU A 1 100 ? 4.537 5.797 -12.431 1.00 92.75 100 GLU A CA 1
ATOM 788 C C . GLU A 1 100 ? 6.062 5.838 -12.578 1.00 92.75 100 GLU A C 1
ATOM 790 O O . GLU A 1 100 ? 6.595 5.563 -13.658 1.00 92.75 100 GLU A O 1
ATOM 795 N N . TYR A 1 101 ? 6.777 6.078 -11.477 1.00 92.38 101 TYR A N 1
ATOM 796 C CA . TYR A 1 101 ? 8.235 6.025 -11.455 1.00 92.38 101 TYR A CA 1
ATOM 797 C C . TYR A 1 101 ? 8.771 4.653 -11.895 1.00 92.38 101 TYR A C 1
ATOM 799 O O . TYR A 1 101 ? 9.637 4.578 -12.769 1.00 92.38 101 TYR A O 1
ATOM 807 N N . ILE A 1 102 ? 8.214 3.558 -11.365 1.00 90.81 102 ILE A N 1
ATOM 808 C CA . ILE A 1 102 ? 8.601 2.188 -11.746 1.00 90.81 102 ILE A CA 1
ATOM 809 C C . ILE A 1 102 ? 8.377 1.944 -13.246 1.00 90.81 102 ILE A C 1
ATOM 811 O O . ILE A 1 102 ? 9.240 1.370 -13.919 1.00 90.81 102 ILE A O 1
ATOM 815 N N . ILE A 1 103 ? 7.241 2.389 -13.789 1.00 89.19 103 ILE A N 1
ATOM 816 C CA . ILE A 1 103 ? 6.917 2.254 -15.215 1.00 89.19 103 ILE A CA 1
ATOM 817 C C . ILE A 1 103 ? 7.910 3.049 -16.070 1.00 89.19 103 ILE A C 1
ATOM 819 O O . ILE A 1 103 ? 8.391 2.541 -17.085 1.00 89.19 103 ILE A O 1
ATOM 823 N N . ASN A 1 104 ? 8.262 4.265 -15.658 1.00 90.12 104 ASN A N 1
ATOM 824 C CA . ASN A 1 104 ? 9.228 5.099 -16.369 1.00 90.12 104 ASN A CA 1
ATOM 825 C C . ASN A 1 104 ? 10.631 4.475 -16.372 1.00 90.12 104 ASN A C 1
ATOM 827 O O . ASN A 1 104 ? 11.263 4.421 -17.429 1.00 90.12 104 ASN A O 1
ATOM 831 N N . CYS A 1 105 ? 11.081 3.898 -15.253 1.00 87.12 105 CYS A N 1
ATOM 832 C CA . CYS A 1 105 ? 12.318 3.112 -15.219 1.00 87.12 105 CYS A CA 1
ATOM 833 C C . CYS A 1 105 ? 12.274 1.951 -16.223 1.00 87.12 105 CYS A C 1
ATOM 835 O O . CYS A 1 105 ? 13.227 1.750 -16.978 1.00 87.12 105 CYS A O 1
ATOM 837 N N . SER A 1 106 ? 11.148 1.235 -16.297 1.00 84.50 106 SER A N 1
ATOM 838 C CA . SER A 1 106 ? 10.975 0.146 -17.261 1.00 84.50 106 SER A CA 1
ATOM 839 C C . SER A 1 106 ? 11.044 0.629 -18.713 1.00 84.50 106 SER A C 1
ATOM 841 O O . SER A 1 106 ? 11.663 -0.044 -19.534 1.00 84.50 106 SER A O 1
ATOM 843 N N . LYS A 1 107 ? 10.447 1.782 -19.046 1.00 84.06 107 LYS A N 1
ATOM 844 C CA . LYS A 1 107 ? 10.507 2.373 -20.400 1.00 84.06 107 LYS A CA 1
ATOM 845 C C . LYS A 1 107 ? 11.931 2.750 -20.808 1.00 84.06 107 LYS A C 1
ATOM 847 O O . LYS A 1 107 ? 12.290 2.632 -21.973 1.00 84.06 107 LYS A O 1
ATOM 852 N N . MET A 1 108 ? 12.756 3.156 -19.847 1.00 82.81 108 MET A N 1
ATOM 853 C CA . MET A 1 108 ? 14.172 3.477 -20.052 1.00 82.81 108 MET A CA 1
ATOM 854 C C . MET A 1 108 ? 15.086 2.238 -20.035 1.00 82.81 108 MET A C 1
ATOM 856 O O . MET A 1 108 ? 16.306 2.372 -19.969 1.00 82.81 108 MET A O 1
ATOM 860 N N . ASN A 1 109 ? 14.518 1.028 -20.098 1.00 75.12 109 ASN A N 1
ATOM 861 C CA . ASN A 1 109 ? 15.236 -0.248 -20.016 1.00 75.12 109 ASN A CA 1
ATOM 862 C C . ASN A 1 109 ? 16.006 -0.455 -18.695 1.00 75.12 109 ASN A C 1
ATOM 864 O O . ASN A 1 109 ? 16.929 -1.270 -18.632 1.00 75.12 109 ASN A O 1
ATOM 868 N N . PHE A 1 110 ? 15.615 0.231 -17.616 1.00 79.06 110 PHE A N 1
ATOM 869 C CA . PHE A 1 110 ? 16.105 -0.043 -16.267 1.00 79.06 110 PHE A CA 1
ATOM 870 C C . PHE A 1 110 ? 15.189 -1.062 -15.586 1.00 79.06 110 PHE A C 1
ATOM 872 O O . PHE A 1 110 ? 14.195 -0.720 -14.945 1.00 79.06 110 PHE A O 1
ATOM 879 N N . GLY A 1 111 ? 15.532 -2.344 -15.727 1.00 77.88 111 GLY A N 1
ATOM 880 C CA . GLY A 1 111 ? 14.827 -3.431 -15.050 1.00 77.88 111 GLY A CA 1
ATOM 881 C C . GLY A 1 111 ? 15.002 -3.355 -13.532 1.00 77.88 111 GLY A C 1
ATOM 882 O O . GLY A 1 111 ? 16.083 -3.624 -13.007 1.00 77.88 111 GLY A O 1
ATOM 883 N N . LEU A 1 112 ? 13.934 -3.014 -12.807 1.00 85.75 112 LEU A N 1
ATOM 884 C CA . LEU A 1 112 ? 13.949 -2.987 -11.347 1.00 85.75 112 LEU A CA 1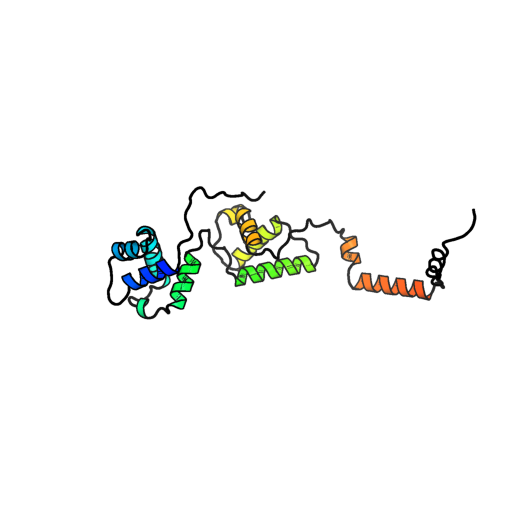
ATOM 885 C C . LEU A 1 112 ? 13.698 -4.386 -10.778 1.00 85.75 112 LEU A C 1
ATOM 887 O O . LEU A 1 112 ? 12.670 -5.014 -11.026 1.00 85.75 112 LEU A O 1
ATOM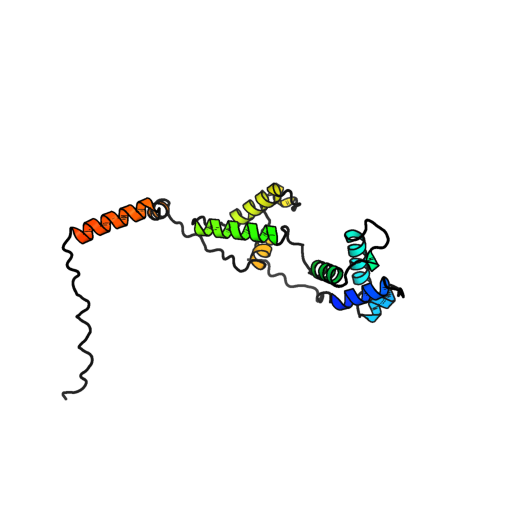 891 N N . THR A 1 113 ? 14.640 -4.875 -9.972 1.00 88.00 113 THR A N 1
ATOM 892 C CA . THR A 1 113 ? 14.451 -6.122 -9.226 1.00 88.00 113 THR A CA 1
ATOM 893 C C . THR A 1 113 ? 13.541 -5.905 -8.014 1.00 88.00 113 THR A C 1
ATOM 895 O O . THR A 1 113 ? 13.360 -4.783 -7.541 1.00 88.00 113 THR A O 1
ATOM 898 N N . ILE A 1 114 ? 13.035 -6.998 -7.430 1.00 89.88 114 ILE A N 1
ATOM 899 C CA . ILE A 1 114 ? 12.271 -6.958 -6.169 1.00 89.88 114 ILE A CA 1
ATOM 900 C C . ILE A 1 114 ? 13.052 -6.221 -5.069 1.00 89.88 114 ILE A C 1
ATOM 902 O O . ILE A 1 114 ? 12.467 -5.488 -4.277 1.00 89.88 114 ILE A O 1
ATOM 906 N N . ASN A 1 115 ? 14.373 -6.414 -4.998 1.00 90.81 115 ASN A N 1
ATOM 907 C CA . ASN A 1 115 ? 15.194 -5.729 -4.004 1.00 90.81 115 ASN A CA 1
ATOM 908 C C . ASN A 1 115 ? 15.284 -4.229 -4.291 1.00 90.81 115 ASN A C 1
ATOM 910 O O . ASN A 1 115 ? 15.125 -3.458 -3.354 1.00 90.81 115 ASN A O 1
ATOM 914 N N . ASN A 1 116 ? 15.442 -3.827 -5.555 1.00 91.38 116 ASN A N 1
ATOM 915 C CA . ASN A 1 116 ? 15.484 -2.412 -5.930 1.00 91.38 116 ASN A CA 1
ATOM 916 C C . ASN A 1 116 ? 14.184 -1.708 -5.537 1.00 91.38 116 ASN A C 1
ATOM 918 O O . ASN A 1 116 ? 14.233 -0.672 -4.892 1.00 91.38 116 ASN A O 1
ATOM 922 N N . ILE A 1 117 ? 13.026 -2.309 -5.832 1.00 92.25 117 ILE A N 1
ATOM 923 C CA . ILE A 1 117 ? 11.716 -1.746 -5.461 1.00 92.25 117 ILE A CA 1
ATOM 924 C C . ILE A 1 117 ? 11.593 -1.600 -3.941 1.00 92.25 117 ILE A C 1
ATOM 926 O O . ILE A 1 117 ? 11.091 -0.597 -3.447 1.00 92.25 117 ILE A O 1
ATOM 930 N N . ARG A 1 118 ? 12.079 -2.583 -3.176 1.00 94.31 118 ARG A N 1
ATOM 931 C CA . ARG A 1 118 ? 12.048 -2.534 -1.708 1.00 94.31 118 ARG A CA 1
ATOM 932 C C . ARG A 1 118 ? 12.991 -1.476 -1.131 1.00 94.31 118 ARG A C 1
ATOM 934 O O . ARG A 1 118 ? 12.636 -0.870 -0.124 1.00 94.31 118 ARG A O 1
ATOM 941 N N . CYS A 1 119 ? 14.166 -1.274 -1.723 1.00 94.38 119 CYS A N 1
ATOM 942 C CA . CYS A 1 119 ? 15.078 -0.197 -1.331 1.00 94.38 119 CYS A CA 1
ATOM 943 C C . CYS A 1 119 ? 14.476 1.170 -1.680 1.00 94.38 119 CYS A C 1
ATOM 945 O O . CYS A 1 119 ? 14.376 2.025 -0.809 1.00 94.38 119 CYS A O 1
ATOM 947 N N . LEU A 1 120 ? 13.958 1.322 -2.903 1.00 94.25 120 LEU A N 1
ATOM 948 C CA . LEU A 1 120 ? 13.277 2.535 -3.361 1.00 94.25 120 LEU A CA 1
ATOM 949 C C . LEU A 1 120 ? 12.097 2.902 -2.463 1.00 94.25 120 LEU A C 1
ATOM 951 O O . LEU A 1 120 ? 11.923 4.067 -2.139 1.00 94.25 120 LEU A O 1
ATOM 955 N N . ALA A 1 121 ? 11.307 1.924 -2.021 1.00 94.19 121 ALA A N 1
ATOM 956 C CA . ALA A 1 121 ? 10.196 2.171 -1.109 1.00 94.19 121 ALA A CA 1
ATOM 957 C C . ALA A 1 121 ? 10.662 2.707 0.251 1.00 94.19 121 ALA A C 1
ATOM 959 O O . ALA A 1 121 ? 10.039 3.606 0.803 1.00 94.19 121 ALA A O 1
ATOM 960 N N . TYR A 1 122 ? 11.764 2.180 0.788 1.00 94.69 122 TYR A N 1
ATOM 961 C CA . TYR A 1 122 ? 12.345 2.690 2.030 1.00 94.69 122 TYR A CA 1
ATOM 962 C C . TYR A 1 122 ? 12.886 4.115 1.856 1.00 94.69 122 TYR A C 1
ATOM 964 O O . TYR A 1 122 ? 12.574 4.993 2.656 1.00 94.69 122 TYR A O 1
ATOM 972 N N . GLU A 1 123 ? 13.629 4.374 0.780 1.00 94.19 123 GLU A N 1
ATOM 973 C CA . GLU A 1 123 ? 14.134 5.715 0.467 1.00 94.19 123 GLU A CA 1
ATOM 974 C C . GLU A 1 123 ? 13.003 6.721 0.242 1.00 94.19 123 GLU A C 1
ATOM 976 O O . GLU A 1 123 ? 13.081 7.855 0.710 1.00 94.19 123 GLU A O 1
ATOM 981 N N . TYR A 1 124 ? 11.944 6.306 -0.450 1.00 94.50 124 TYR A N 1
ATOM 982 C CA . TYR A 1 124 ? 10.770 7.128 -0.705 1.00 94.50 124 TYR A CA 1
ATOM 983 C C . TYR A 1 124 ? 10.030 7.454 0.595 1.00 94.50 124 TYR A C 1
ATOM 985 O O . TYR A 1 124 ? 9.767 8.623 0.862 1.00 94.50 124 TYR A O 1
ATOM 993 N N . ALA A 1 125 ? 9.797 6.457 1.456 1.00 93.19 125 ALA A N 1
ATOM 994 C CA . ALA A 1 125 ? 9.184 6.669 2.767 1.00 93.19 125 ALA A CA 1
ATOM 995 C C . ALA A 1 125 ? 9.994 7.650 3.628 1.00 93.19 125 ALA A C 1
ATOM 997 O O . ALA A 1 125 ? 9.425 8.559 4.229 1.00 93.19 125 ALA A O 1
ATOM 998 N N . LYS A 1 126 ? 11.326 7.520 3.620 1.00 92.81 126 LYS A N 1
ATOM 999 C CA . LYS A 1 126 ? 12.234 8.412 4.347 1.00 92.81 126 LYS A CA 1
ATOM 1000 C C . LYS A 1 126 ? 12.226 9.841 3.800 1.00 92.81 126 LYS A C 1
ATOM 1002 O O . LYS A 1 126 ? 12.230 10.783 4.582 1.00 92.81 126 LYS A O 1
ATOM 1007 N N . LYS A 1 127 ? 12.196 10.015 2.475 1.00 92.69 127 LYS A N 1
ATOM 1008 C CA . LYS A 1 127 ? 12.122 11.339 1.829 1.00 92.69 127 LYS A CA 1
ATOM 1009 C C . LYS A 1 127 ? 10.790 12.040 2.073 1.00 92.69 127 LYS A C 1
ATOM 1011 O O . LYS A 1 127 ? 10.766 13.254 2.217 1.00 92.69 127 LYS A O 1
ATOM 1016 N N . CYS A 1 128 ? 9.701 11.282 2.116 1.00 89.69 128 CYS A N 1
ATOM 1017 C CA . CYS A 1 128 ? 8.371 11.808 2.399 1.00 89.69 128 CYS A CA 1
ATOM 1018 C C . CYS A 1 128 ? 8.077 11.935 3.904 1.00 89.69 128 CYS A C 1
ATOM 1020 O O . CYS A 1 128 ? 6.950 12.274 4.253 1.00 89.69 128 CYS A O 1
ATOM 1022 N N . SER A 1 129 ? 9.052 11.653 4.781 1.00 90.50 129 SER A N 1
ATOM 1023 C CA . SER A 1 129 ? 8.899 11.666 6.245 1.00 90.50 129 SER A CA 1
ATOM 1024 C C . SER A 1 129 ? 7.696 10.852 6.741 1.00 90.50 129 SER A C 1
ATOM 1026 O O . SER A 1 129 ? 7.003 11.247 7.676 1.00 90.50 129 SER A O 1
ATOM 1028 N N . ILE A 1 130 ? 7.430 9.716 6.093 1.00 88.94 130 ILE A N 1
ATOM 1029 C CA . ILE A 1 130 ? 6.323 8.817 6.434 1.00 88.94 130 ILE A CA 1
ATOM 1030 C C . ILE A 1 130 ? 6.794 7.865 7.528 1.00 88.94 130 ILE A C 1
ATOM 1032 O O . ILE A 1 130 ? 7.894 7.322 7.442 1.00 88.94 130 ILE A O 1
ATOM 1036 N N . GLU A 1 131 ? 5.956 7.607 8.528 1.00 88.00 131 GLU A N 1
ATOM 1037 C CA . GLU A 1 131 ? 6.253 6.586 9.529 1.00 88.00 131 GLU A CA 1
ATOM 1038 C C . GLU A 1 131 ? 6.281 5.191 8.897 1.00 88.00 131 GLU A C 1
ATOM 1040 O O . GLU A 1 131 ? 5.324 4.742 8.264 1.00 88.00 131 GLU A O 1
ATOM 1045 N N . TYR A 1 132 ? 7.383 4.475 9.098 1.00 89.00 132 TYR A N 1
ATOM 1046 C CA . TYR A 1 132 ? 7.574 3.123 8.589 1.00 89.00 132 TYR A CA 1
ATOM 1047 C C . TYR A 1 132 ? 8.084 2.179 9.688 1.00 89.00 132 TYR A C 1
ATOM 1049 O O . TYR A 1 132 ? 8.584 2.619 10.724 1.00 89.00 132 TYR A O 1
ATOM 1057 N N . PRO A 1 133 ? 7.966 0.848 9.510 1.00 88.06 133 PRO A N 1
ATOM 1058 C CA . PRO A 1 133 ? 8.384 -0.102 10.535 1.00 88.06 133 PRO A CA 1
ATOM 1059 C C . PRO A 1 133 ? 9.890 -0.026 10.829 1.00 88.06 133 PRO A C 1
ATOM 1061 O O . PRO A 1 133 ? 10.697 -0.117 9.909 1.00 88.06 133 PRO A O 1
ATOM 1064 N N . VAL A 1 134 ? 10.276 -0.025 12.110 1.00 87.81 134 VAL A N 1
ATOM 1065 C CA . VAL A 1 134 ? 11.682 0.050 12.590 1.00 87.81 134 VAL A CA 1
ATOM 1066 C C . VAL A 1 134 ? 12.606 -1.014 11.967 1.00 87.81 134 VAL A C 1
ATOM 1068 O O . VAL A 1 134 ? 13.813 -0.830 11.821 1.00 87.81 134 VAL A O 1
ATOM 1071 N N . GLY A 1 135 ? 12.054 -2.161 11.559 1.00 87.44 135 GLY A N 1
ATOM 1072 C CA . GLY A 1 135 ? 12.816 -3.200 10.858 1.00 87.44 135 GLY A CA 1
ATOM 1073 C C . GLY A 1 135 ? 13.352 -2.773 9.481 1.00 87.44 135 GLY A C 1
ATOM 1074 O O . GLY A 1 135 ? 14.271 -3.412 8.962 1.00 87.44 135 GLY A O 1
ATOM 1075 N N . TRP A 1 136 ? 12.798 -1.717 8.881 1.00 91.81 136 TRP A N 1
ATOM 1076 C CA . TRP A 1 136 ? 13.249 -1.184 7.596 1.00 91.81 136 TRP A CA 1
ATOM 1077 C C . TRP A 1 136 ? 14.592 -0.474 7.746 1.00 91.81 136 TRP A C 1
ATOM 1079 O O . TRP A 1 136 ? 15.477 -0.753 6.944 1.00 91.81 136 TRP A O 1
ATOM 1089 N N . ASP A 1 137 ? 14.797 0.307 8.813 1.00 91.44 137 ASP A N 1
ATOM 1090 C CA . ASP A 1 137 ? 16.087 0.964 9.081 1.00 91.44 137 ASP A CA 1
ATOM 1091 C C . ASP A 1 137 ? 17.208 -0.063 9.247 1.00 91.44 137 ASP A C 1
ATOM 1093 O O . ASP A 1 137 ? 18.270 0.056 8.642 1.00 91.44 137 ASP A O 1
ATOM 1097 N N . LYS A 1 138 ? 16.942 -1.142 9.998 1.00 91.31 138 LYS A N 1
ATOM 1098 C CA . LYS A 1 138 ? 17.919 -2.222 10.220 1.00 91.31 138 LYS A CA 1
ATOM 1099 C C . LYS A 1 138 ? 18.320 -2.945 8.936 1.00 91.31 138 LYS A C 1
A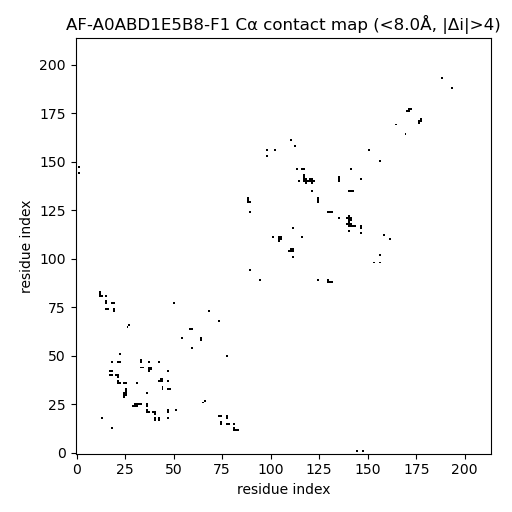TOM 1101 O O . LYS A 1 138 ? 19.429 -3.456 8.839 1.00 91.31 138 LYS A O 1
ATOM 1106 N N . SER A 1 139 ? 17.402 -3.060 7.979 1.00 90.12 139 SER A N 1
ATOM 1107 C CA . SER A 1 139 ? 17.619 -3.828 6.747 1.00 90.12 139 SER A CA 1
ATOM 1108 C C . SER A 1 139 ? 17.905 -2.967 5.515 1.00 90.12 139 SER A C 1
ATOM 1110 O O . SER A 1 139 ? 18.244 -3.521 4.465 1.00 90.12 139 SER A O 1
ATOM 1112 N N . GLY A 1 140 ? 17.757 -1.644 5.634 1.00 92.19 140 GLY A N 1
ATOM 1113 C CA . GLY A 1 140 ? 17.877 -0.662 4.557 1.00 92.19 140 GLY A CA 1
ATOM 1114 C C . GLY A 1 140 ? 16.837 -0.815 3.443 1.00 92.19 140 GLY A C 1
ATOM 1115 O O . GLY A 1 140 ? 17.077 -0.362 2.327 1.00 92.19 140 GLY A O 1
ATOM 1116 N N . LYS A 1 141 ? 15.730 -1.534 3.681 1.00 93.94 141 LYS A N 1
ATOM 1117 C CA . LYS A 1 141 ? 14.718 -1.834 2.654 1.00 93.94 141 LYS A CA 1
ATOM 1118 C C . LYS A 1 141 ? 13.390 -2.293 3.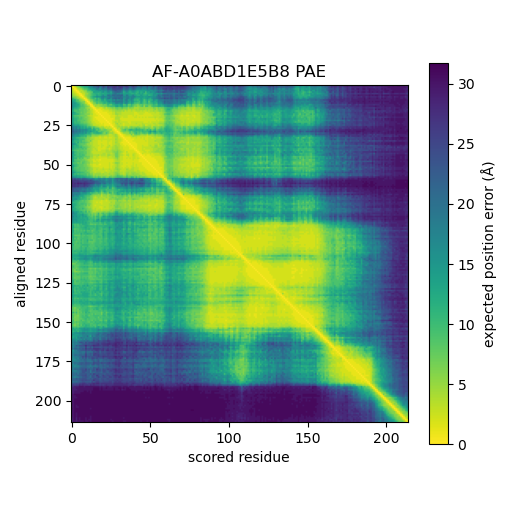238 1.00 93.94 141 LYS A C 1
ATOM 1120 O O . LYS A 1 141 ? 13.326 -2.875 4.319 1.00 93.94 141 LYS A O 1
ATOM 1125 N N . ALA A 1 142 ? 12.334 -2.153 2.444 1.00 93.06 142 ALA A N 1
ATOM 1126 C CA . ALA A 1 142 ? 11.006 -2.641 2.782 1.00 93.06 142 ALA A CA 1
ATOM 1127 C C . ALA A 1 142 ? 10.952 -4.159 3.012 1.00 93.06 142 ALA A C 1
ATOM 1129 O O . ALA A 1 142 ? 11.758 -4.914 2.463 1.00 93.06 142 ALA A O 1
ATOM 1130 N N . THR A 1 143 ? 9.974 -4.665 3.767 1.00 91.81 143 THR A N 1
ATOM 1131 C CA . THR A 1 143 ? 9.765 -6.118 3.932 1.00 91.81 143 THR A CA 1
ATOM 1132 C C . THR A 1 143 ? 9.244 -6.771 2.645 1.00 91.81 143 THR A C 1
ATOM 1134 O O . THR A 1 143 ? 8.704 -6.116 1.754 1.00 91.81 143 THR A O 1
ATOM 1137 N N . LYS A 1 144 ? 9.408 -8.097 2.517 1.00 89.56 144 LYS A N 1
ATOM 1138 C CA . LYS A 1 144 ? 8.820 -8.845 1.388 1.00 89.56 144 LYS A CA 1
ATOM 1139 C C . LYS A 1 144 ? 7.290 -8.813 1.426 1.00 89.56 144 LYS A C 1
ATOM 1141 O O . LYS A 1 144 ? 6.672 -8.742 0.371 1.00 89.56 144 LYS A O 1
ATOM 1146 N N . ASP A 1 145 ? 6.702 -8.837 2.620 1.00 87.31 145 ASP A N 1
ATOM 1147 C CA . ASP A 1 145 ? 5.247 -8.795 2.796 1.00 87.31 145 ASP A CA 1
ATOM 1148 C C . ASP A 1 145 ? 4.660 -7.473 2.293 1.00 87.31 145 ASP A C 1
ATOM 1150 O O . ASP A 1 145 ? 3.653 -7.487 1.586 1.00 87.31 145 ASP A O 1
ATOM 1154 N N . TRP A 1 146 ? 5.340 -6.351 2.560 1.00 90.19 146 TRP A N 1
ATOM 1155 C CA . TRP A 1 146 ? 4.970 -5.058 1.986 1.00 90.19 146 TRP A CA 1
ATOM 1156 C C . TRP A 1 146 ? 4.983 -5.103 0.454 1.00 90.19 146 TRP A C 1
ATOM 1158 O O . TRP A 1 146 ? 3.989 -4.745 -0.171 1.00 90.19 146 TRP A O 1
ATOM 1168 N N . TYR A 1 147 ? 6.058 -5.627 -0.147 1.00 90.31 147 TYR A N 1
ATOM 1169 C CA . TYR A 1 147 ? 6.188 -5.725 -1.604 1.00 90.31 147 TYR A CA 1
ATOM 1170 C C . TYR A 1 147 ? 5.060 -6.556 -2.236 1.00 90.31 147 TYR A C 1
ATOM 1172 O O . TYR A 1 147 ? 4.439 -6.120 -3.201 1.00 90.31 147 TYR A O 1
ATOM 1180 N N . TYR A 1 148 ? 4.748 -7.736 -1.690 1.00 87.88 148 TYR A N 1
ATOM 1181 C CA . TYR A 1 148 ? 3.659 -8.556 -2.231 1.00 87.88 148 TYR A CA 1
ATOM 1182 C C . TYR A 1 148 ? 2.284 -7.911 -2.020 1.00 87.88 148 TYR A C 1
ATOM 1184 O O . TYR A 1 148 ? 1.413 -8.058 -2.874 1.00 87.88 148 TYR A O 1
ATOM 1192 N N . GLY A 1 149 ? 2.087 -7.182 -0.917 1.00 87.44 149 GLY A N 1
ATOM 1193 C CA . GLY A 1 149 ? 0.883 -6.383 -0.695 1.00 87.44 149 GLY A CA 1
ATOM 1194 C C . GLY A 1 149 ? 0.732 -5.263 -1.726 1.00 87.44 149 GLY A C 1
ATOM 1195 O O . GLY A 1 149 ? -0.345 -5.107 -2.293 1.00 87.44 149 GLY A O 1
ATOM 1196 N N . PHE A 1 150 ? 1.816 -4.537 -2.005 1.00 88.94 150 PHE A N 1
ATOM 1197 C CA . PHE A 1 150 ? 1.876 -3.486 -3.022 1.00 88.94 150 PHE A CA 1
ATOM 1198 C C . PHE A 1 150 ? 1.564 -4.033 -4.421 1.00 88.94 150 PHE A C 1
ATOM 1200 O O . PHE A 1 150 ? 0.649 -3.549 -5.079 1.00 88.94 150 PHE A O 1
ATOM 1207 N N . MET A 1 151 ? 2.218 -5.121 -4.835 1.00 88.31 151 MET A N 1
ATOM 1208 C CA . MET A 1 151 ? 1.958 -5.754 -6.137 1.00 88.31 151 MET A CA 1
ATOM 1209 C C . MET A 1 151 ? 0.531 -6.305 -6.265 1.00 88.31 151 MET A C 1
ATOM 1211 O O . MET A 1 151 ? -0.010 -6.365 -7.362 1.00 88.31 151 MET A O 1
ATOM 1215 N N . LYS A 1 152 ? -0.098 -6.720 -5.156 1.00 85.06 152 LYS A N 1
ATOM 1216 C CA . LYS A 1 152 ? -1.496 -7.174 -5.167 1.00 85.06 152 LYS A CA 1
ATOM 1217 C C . LYS A 1 152 ? -2.474 -6.021 -5.418 1.00 85.06 152 LYS A C 1
ATOM 1219 O O . LYS A 1 152 ? -3.513 -6.254 -6.025 1.00 85.06 152 LYS A O 1
ATOM 1224 N N . ARG A 1 153 ? -2.161 -4.813 -4.937 1.00 86.38 153 ARG A N 1
ATOM 1225 C CA . ARG A 1 153 ? -2.948 -3.600 -5.218 1.00 86.38 153 ARG A CA 1
ATOM 1226 C C . ARG A 1 153 ? -2.739 -3.125 -6.656 1.00 86.38 153 ARG A C 1
ATOM 1228 O O . ARG A 1 153 ? -3.700 -2.760 -7.318 1.00 86.38 153 ARG A O 1
ATOM 1235 N N . HIS A 1 154 ? -1.506 -3.224 -7.149 1.00 86.19 154 HIS A N 1
ATOM 1236 C CA . HIS A 1 154 ? -1.086 -2.730 -8.463 1.00 86.19 154 HIS A CA 1
ATOM 1237 C C . HIS A 1 154 ? -0.824 -3.876 -9.441 1.00 86.19 154 HIS A C 1
ATOM 1239 O O . HIS A 1 154 ? 0.315 -4.171 -9.802 1.00 86.19 154 HIS A O 1
ATOM 1245 N N . GLY A 1 155 ? -1.898 -4.544 -9.876 1.00 80.44 155 GLY A N 1
ATOM 1246 C CA . GLY A 1 155 ? -1.822 -5.680 -10.810 1.00 80.44 155 GLY A CA 1
ATOM 1247 C C . GLY A 1 155 ? -1.350 -5.321 -12.228 1.00 80.44 155 GLY A C 1
ATOM 1248 O O . GLY A 1 155 ? -1.026 -6.207 -13.014 1.00 80.44 155 GLY A O 1
ATOM 1249 N N . ASN A 1 156 ? -1.286 -4.029 -12.554 1.00 77.38 156 ASN A N 1
ATOM 1250 C CA . ASN A 1 156 ? -0.690 -3.492 -13.780 1.00 77.38 156 ASN A CA 1
ATOM 1251 C 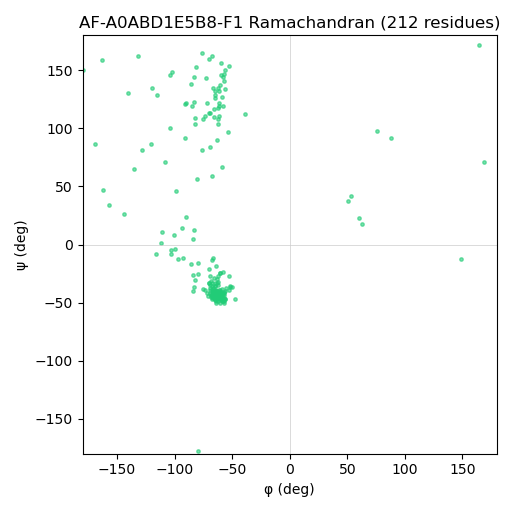C . ASN A 1 156 ? 0.844 -3.627 -13.810 1.00 77.38 156 ASN A C 1
ATOM 1253 O O . ASN A 1 156 ? 1.443 -3.613 -14.886 1.00 77.38 156 ASN A O 1
ATOM 1257 N N . LEU A 1 157 ? 1.490 -3.778 -12.652 1.00 80.19 157 LEU A N 1
ATOM 1258 C CA . LEU A 1 157 ? 2.922 -4.020 -12.567 1.00 80.19 157 LEU A CA 1
ATOM 1259 C C . LEU A 1 157 ? 3.203 -5.518 -12.714 1.00 80.19 157 LEU A C 1
ATOM 1261 O O . LEU A 1 157 ? 2.799 -6.336 -11.890 1.00 80.19 157 LEU A O 1
ATOM 1265 N N . SER A 1 158 ? 3.961 -5.886 -13.747 1.00 72.75 158 SER A N 1
ATOM 1266 C CA . SER A 1 158 ? 4.492 -7.243 -13.895 1.00 72.75 158 SER A CA 1
ATOM 1267 C C . SER A 1 158 ? 6.012 -7.215 -13.817 1.00 72.75 158 SER A C 1
ATOM 1269 O O . SER A 1 158 ? 6.671 -6.447 -14.517 1.00 72.75 158 SER A O 1
ATOM 1271 N N . LEU A 1 159 ? 6.588 -8.060 -12.957 1.00 67.81 159 LEU A N 1
ATOM 1272 C CA . LEU A 1 159 ? 8.033 -8.251 -12.950 1.00 67.81 159 LEU A CA 1
ATOM 1273 C C . LEU A 1 159 ? 8.406 -9.248 -14.039 1.00 67.81 159 LEU A C 1
ATOM 1275 O O . LEU A 1 159 ? 8.166 -10.449 -13.910 1.00 67.81 159 LEU A O 1
ATOM 1279 N N . ARG A 1 160 ? 9.035 -8.750 -15.100 1.00 66.00 160 ARG A N 1
ATOM 1280 C CA . ARG A 1 160 ? 9.773 -9.603 -16.029 1.00 66.00 160 ARG A CA 1
ATOM 1281 C C . ARG A 1 160 ? 11.160 -9.858 -15.458 1.00 66.00 160 ARG A C 1
ATOM 1283 O O . ARG A 1 160 ? 11.751 -8.983 -14.825 1.00 66.00 160 ARG A O 1
ATOM 1290 N N . ARG A 1 161 ? 11.688 -11.067 -15.668 1.00 59.66 161 ARG A N 1
ATOM 1291 C CA . ARG A 1 161 ? 13.118 -11.296 -15.448 1.00 59.66 161 ARG A CA 1
ATOM 1292 C C . ARG A 1 161 ? 13.854 -10.370 -16.420 1.00 59.66 161 ARG A C 1
ATOM 1294 O O . ARG A 1 161 ? 13.569 -10.465 -17.613 1.00 59.66 161 ARG A O 1
ATOM 1301 N N . PRO A 1 162 ? 14.720 -9.462 -15.945 1.00 58.50 162 PRO A N 1
ATOM 1302 C CA . PRO A 1 162 ? 15.517 -8.664 -16.856 1.00 58.50 162 PRO A CA 1
ATOM 1303 C C . PRO A 1 162 ? 16.404 -9.629 -17.641 1.00 58.50 162 PRO A C 1
ATOM 1305 O O . PRO A 1 162 ? 17.212 -10.349 -17.054 1.00 58.50 162 PRO A O 1
ATOM 1308 N N . GLU A 1 163 ? 16.225 -9.686 -18.956 1.00 61.62 163 GLU A N 1
ATOM 1309 C CA . GLU A 1 163 ? 17.251 -10.268 -19.808 1.00 61.62 163 GLU A CA 1
ATOM 1310 C C . GLU A 1 163 ? 18.482 -9.370 -19.685 1.00 61.62 163 GLU A C 1
ATOM 1312 O O . GLU A 1 163 ? 18.365 -8.144 -19.719 1.00 61.62 163 GLU A O 1
ATOM 1317 N N . LEU A 1 164 ? 19.656 -9.965 -19.472 1.00 59.66 164 LEU A N 1
ATOM 1318 C CA . LEU A 1 164 ? 20.919 -9.233 -19.438 1.00 59.66 164 LEU A CA 1
ATOM 1319 C C . LEU A 1 164 ? 21.161 -8.620 -20.822 1.00 59.66 164 LEU A C 1
ATOM 1321 O O . LEU A 1 164 ? 21.760 -9.227 -21.710 1.00 59.66 164 LEU A O 1
ATOM 1325 N N . ILE A 1 165 ? 20.665 -7.403 -21.019 1.00 66.25 165 ILE A N 1
ATOM 1326 C CA . ILE A 1 165 ? 21.012 -6.579 -22.164 1.00 66.25 165 ILE A CA 1
ATOM 1327 C C . ILE A 1 165 ? 22.435 -6.097 -21.895 1.00 66.25 165 ILE A C 1
ATOM 1329 O O . ILE A 1 165 ? 22.678 -5.330 -20.964 1.00 66.25 165 ILE A O 1
ATOM 1333 N N . SER A 1 166 ? 23.394 -6.591 -22.681 1.00 74.19 166 SER A N 1
ATOM 1334 C CA . SER A 1 166 ? 24.776 -6.125 -22.594 1.00 74.19 166 SER A CA 1
ATOM 1335 C C . SER A 1 166 ? 24.834 -4.610 -22.800 1.00 74.19 166 SER A C 1
ATOM 1337 O O . SER A 1 166 ? 24.018 -4.043 -23.534 1.00 74.19 166 SER A O 1
ATOM 1339 N N . ALA A 1 167 ? 25.823 -3.949 -22.190 1.00 69.19 167 ALA A N 1
ATOM 1340 C CA . ALA A 1 167 ? 26.047 -2.516 -22.390 1.00 69.19 167 ALA A CA 1
ATOM 1341 C C . ALA A 1 167 ? 26.090 -2.158 -23.888 1.00 69.19 167 ALA A C 1
ATOM 1343 O O . ALA A 1 167 ? 25.505 -1.159 -24.297 1.00 69.19 167 ALA A O 1
ATOM 1344 N N . ASN A 1 168 ? 26.668 -3.041 -24.711 1.00 73.06 168 ASN A N 1
ATOM 1345 C CA . ASN A 1 168 ? 26.721 -2.909 -26.165 1.00 73.06 168 ASN A CA 1
ATOM 1346 C C . ASN A 1 168 ? 25.331 -2.908 -26.811 1.00 73.06 168 ASN A C 1
ATOM 1348 O O . ASN A 1 168 ? 25.074 -2.055 -27.651 1.00 73.06 168 ASN A O 1
ATOM 1352 N N . ARG A 1 169 ? 24.413 -3.804 -26.410 1.00 76.06 169 ARG A N 1
ATOM 1353 C CA . ARG A 1 169 ? 23.033 -3.771 -26.926 1.00 76.06 169 ARG A CA 1
ATOM 1354 C C . ARG A 1 169 ? 22.325 -2.484 -26.516 1.00 76.06 169 ARG A C 1
ATOM 1356 O O . ARG A 1 169 ? 21.727 -1.842 -27.366 1.00 76.06 169 ARG A O 1
ATOM 1363 N N . ARG A 1 170 ? 22.437 -2.060 -25.252 1.00 73.44 170 ARG A N 1
ATOM 1364 C CA . ARG A 1 170 ? 21.835 -0.797 -24.788 1.00 73.44 170 ARG A CA 1
ATOM 1365 C C . ARG A 1 170 ? 22.359 0.407 -25.579 1.00 73.44 170 ARG A C 1
ATOM 1367 O O . ARG A 1 170 ? 21.570 1.252 -25.984 1.00 73.44 170 ARG A O 1
ATOM 1374 N N . ASN A 1 171 ? 23.669 0.462 -25.815 1.00 75.75 171 ASN A N 1
ATOM 1375 C CA . ASN A 1 171 ? 24.299 1.531 -26.589 1.00 75.75 171 ASN A CA 1
ATOM 1376 C C . ASN A 1 171 ? 23.916 1.455 -28.078 1.00 75.75 171 ASN A C 1
ATOM 1378 O O . ASN A 1 171 ? 23.706 2.490 -28.697 1.00 75.75 171 ASN A O 1
ATOM 1382 N N . GLY A 1 172 ? 23.743 0.249 -28.628 1.00 78.06 172 GLY A N 1
ATOM 1383 C CA . GLY A 1 172 ? 23.291 0.026 -30.005 1.00 78.06 172 GLY A CA 1
ATOM 1384 C C . GLY A 1 172 ? 21.888 0.564 -30.300 1.00 78.06 172 GLY A C 1
ATOM 1385 O O . GLY A 1 172 ? 21.615 0.956 -31.427 1.00 78.06 172 GLY A O 1
ATOM 1386 N N . PHE A 1 173 ? 21.016 0.650 -29.289 1.00 75.25 173 PHE A N 1
ATOM 1387 C CA . PHE A 1 173 ? 19.665 1.214 -29.411 1.00 75.25 173 PHE A CA 1
ATOM 1388 C C . PHE A 1 173 ? 19.577 2.715 -29.062 1.00 75.25 173 PHE A C 1
ATOM 1390 O O . PHE A 1 173 ? 18.481 3.245 -28.874 1.00 75.25 173 PHE A O 1
ATOM 1397 N N . ARG A 1 174 ? 20.705 3.435 -28.964 1.00 83.75 174 ARG A N 1
ATOM 1398 C CA . ARG A 1 174 ? 20.708 4.897 -28.778 1.00 83.75 174 ARG A CA 1
ATOM 1399 C C . ARG A 1 174 ? 20.285 5.598 -30.072 1.00 83.75 174 ARG A C 1
ATOM 1401 O O . ARG A 1 174 ? 20.692 5.180 -31.148 1.00 83.75 174 ARG A O 1
ATOM 1408 N N . LYS A 1 175 ? 19.538 6.707 -29.970 1.00 86.69 175 LYS A N 1
ATOM 1409 C CA . LYS A 1 175 ? 19.033 7.478 -31.127 1.00 86.69 175 LYS A CA 1
ATOM 1410 C C . LYS A 1 175 ? 20.112 7.763 -32.179 1.00 86.69 175 LYS A C 1
ATOM 1412 O O . LYS A 1 175 ? 19.874 7.549 -33.357 1.00 86.69 175 LYS A O 1
ATOM 1417 N N . GLU A 1 176 ? 21.281 8.218 -31.740 1.00 89.06 176 GLU A N 1
ATOM 1418 C CA . GLU A 1 176 ? 22.422 8.522 -32.613 1.00 89.06 176 GLU A CA 1
ATOM 1419 C C . GLU A 1 176 ? 22.952 7.275 -33.325 1.00 89.06 176 GLU A C 1
ATOM 1421 O O . GLU A 1 176 ? 23.101 7.282 -34.538 1.00 89.06 176 GLU A O 1
ATOM 1426 N N . THR A 1 177 ? 23.167 6.187 -32.583 1.00 87.62 177 THR A N 1
ATOM 1427 C CA . THR A 1 177 ? 23.701 4.926 -33.115 1.00 87.62 177 THR A CA 1
ATOM 1428 C C . THR A 1 177 ? 22.725 4.261 -34.082 1.00 87.62 177 THR A C 1
ATOM 1430 O O . THR A 1 177 ? 23.130 3.722 -35.106 1.00 87.62 177 THR A O 1
ATOM 1433 N N . VAL A 1 178 ? 21.425 4.342 -33.791 1.00 87.75 178 VAL A N 1
ATOM 1434 C CA . VAL A 1 178 ? 20.365 3.861 -34.681 1.00 87.75 178 VAL A CA 1
ATOM 1435 C C . VAL A 1 178 ? 20.288 4.722 -35.942 1.00 87.75 178 VAL A C 1
ATOM 1437 O O . VAL A 1 178 ? 20.181 4.179 -37.037 1.00 87.75 178 VAL A O 1
ATOM 1440 N N . ALA A 1 179 ? 20.376 6.048 -35.811 1.00 91.62 179 ALA A N 1
ATOM 1441 C CA . ALA A 1 179 ? 20.387 6.949 -36.960 1.00 91.62 179 ALA A CA 1
ATOM 1442 C C . ALA A 1 179 ? 21.600 6.687 -37.862 1.00 91.62 179 ALA A C 1
ATOM 1444 O O . ALA A 1 179 ? 21.435 6.521 -39.064 1.00 91.62 179 ALA A O 1
ATOM 1445 N N . GLU A 1 180 ? 22.795 6.570 -37.285 1.00 91.06 180 GLU A N 1
ATOM 1446 C CA . GLU A 1 180 ? 24.023 6.241 -38.012 1.00 91.06 180 GLU A CA 1
ATOM 1447 C C . GLU A 1 180 ? 23.922 4.882 -38.717 1.00 91.06 180 GLU A C 1
ATOM 1449 O O . GLU A 1 180 ? 24.265 4.771 -39.893 1.00 91.06 180 GLU A O 1
ATOM 1454 N N . PHE A 1 181 ? 23.370 3.865 -38.047 1.00 89.19 181 PHE A N 1
ATOM 1455 C CA . PHE A 1 181 ? 23.109 2.564 -38.658 1.00 89.19 181 PHE A CA 1
ATOM 1456 C C . PHE A 1 181 ? 22.204 2.678 -39.892 1.00 89.19 181 PHE A C 1
ATOM 1458 O O . PHE A 1 181 ? 22.550 2.132 -40.936 1.00 89.19 181 PHE A O 1
ATOM 1465 N N . PHE A 1 182 ? 21.074 3.390 -39.803 1.00 90.00 182 PHE A N 1
ATOM 1466 C CA . PHE A 1 182 ? 20.154 3.543 -40.937 1.00 90.00 182 PHE A CA 1
ATOM 1467 C C . PHE A 1 182 ? 20.721 4.419 -42.056 1.00 90.00 182 PHE A C 1
ATOM 1469 O O . PHE A 1 182 ? 20.469 4.126 -43.222 1.00 90.00 182 PHE A O 1
ATOM 1476 N N . THR A 1 183 ? 21.522 5.436 -41.734 1.00 92.12 183 THR A N 1
ATOM 1477 C CA . THR A 1 183 ? 22.257 6.229 -42.731 1.00 92.12 183 THR A CA 1
ATOM 1478 C C . THR A 1 183 ? 23.240 5.352 -43.502 1.00 92.12 183 THR A C 1
ATOM 1480 O O . THR A 1 183 ? 23.235 5.349 -44.731 1.00 92.12 183 THR A O 1
ATOM 1483 N N . ASN A 1 184 ? 24.041 4.553 -42.792 1.00 89.06 184 ASN A N 1
ATOM 1484 C CA . ASN A 1 184 ? 25.000 3.636 -43.406 1.00 89.06 184 ASN A CA 1
ATOM 1485 C C . ASN A 1 184 ? 24.292 2.535 -44.210 1.00 89.06 184 ASN A C 1
ATOM 1487 O O . ASN A 1 184 ? 24.730 2.194 -45.304 1.00 89.06 184 ASN A O 1
ATOM 1491 N N . LEU A 1 185 ? 23.176 2.006 -43.699 1.00 88.69 185 LEU A N 1
ATOM 1492 C CA . LEU A 1 185 ? 22.338 1.037 -44.405 1.00 88.69 185 LEU A CA 1
ATOM 1493 C C . LEU A 1 185 ? 21.788 1.628 -45.710 1.00 88.69 185 LEU A C 1
ATOM 1495 O O . LEU A 1 185 ? 21.871 0.969 -46.740 1.00 88.69 185 LEU A O 1
ATOM 1499 N N . GLY A 1 186 ? 21.261 2.856 -45.673 1.00 89.25 186 GLY A N 1
ATOM 1500 C CA . GLY A 1 186 ? 20.773 3.569 -46.855 1.00 89.25 186 GLY A CA 1
ATOM 1501 C C . GLY A 1 186 ? 21.874 3.751 -47.895 1.00 89.25 186 GLY A C 1
ATOM 1502 O O . GLY A 1 186 ? 21.709 3.336 -49.033 1.00 89.25 186 GLY A O 1
ATOM 1503 N N . ALA A 1 187 ? 23.049 4.229 -47.479 1.00 87.19 187 ALA A N 1
ATOM 1504 C CA . ALA A 1 187 ? 24.197 4.384 -48.371 1.00 87.19 187 ALA A CA 1
ATOM 1505 C C . ALA A 1 187 ? 24.630 3.061 -49.030 1.00 87.19 187 ALA A C 1
ATOM 1507 O O . ALA A 1 187 ? 24.980 3.040 -50.209 1.00 87.19 187 ALA A O 1
ATOM 1508 N N . VAL A 1 188 ? 24.588 1.946 -48.293 1.00 86.94 188 VAL A N 1
ATOM 1509 C CA . VAL A 1 188 ? 24.867 0.619 -48.855 1.00 86.94 188 VAL A CA 1
ATOM 1510 C C . VAL A 1 188 ? 23.765 0.195 -49.821 1.00 86.94 188 VAL A C 1
ATOM 1512 O O . VAL A 1 188 ? 24.089 -0.289 -50.899 1.00 86.94 188 VAL A O 1
ATOM 1515 N N . LEU A 1 189 ? 22.489 0.373 -49.481 1.00 83.06 189 LEU A N 1
ATOM 1516 C CA . LEU A 1 189 ? 21.363 0.013 -50.350 1.00 83.06 189 LEU A CA 1
ATOM 1517 C C . LEU A 1 189 ? 21.307 0.849 -51.637 1.00 83.06 189 LEU A C 1
ATOM 1519 O O . LEU A 1 189 ? 20.923 0.317 -52.672 1.00 83.06 189 LEU A O 1
ATOM 1523 N N . ASP A 1 190 ? 21.724 2.112 -51.584 1.00 80.69 190 ASP A N 1
ATOM 1524 C CA . ASP A 1 190 ? 21.750 3.016 -52.737 1.00 80.69 190 ASP A CA 1
ATOM 1525 C C . ASP A 1 190 ? 23.021 2.830 -53.586 1.00 80.69 190 ASP A C 1
ATOM 1527 O O . ASP A 1 190 ? 22.983 2.921 -54.814 1.00 80.69 190 ASP A O 1
ATOM 1531 N N . GLY A 1 191 ? 24.164 2.557 -52.943 1.00 70.06 191 GLY A N 1
ATOM 1532 C CA . GLY A 1 191 ? 25.463 2.374 -53.601 1.00 70.06 191 GLY A CA 1
ATOM 1533 C C . GLY A 1 191 ? 25.702 0.961 -54.136 1.00 70.06 191 GLY A C 1
ATOM 1534 O O . GLY A 1 191 ? 26.449 0.771 -55.097 1.00 70.06 191 GLY A O 1
ATOM 1535 N N . SER A 1 192 ? 25.057 -0.045 -53.550 1.00 57.19 192 SER A N 1
ATOM 1536 C CA . SER A 1 192 ? 24.985 -1.372 -54.138 1.00 57.19 192 SER A CA 1
ATOM 1537 C C . SER A 1 192 ? 23.742 -1.432 -55.015 1.00 57.19 192 SER A C 1
ATOM 1539 O O . SER A 1 192 ? 22.623 -1.277 -54.547 1.00 57.19 192 SER A O 1
ATOM 1541 N N . SER A 1 193 ? 23.918 -1.723 -56.305 1.00 51.03 193 SER A N 1
ATOM 1542 C CA . SER A 1 193 ? 22.832 -2.237 -57.142 1.00 51.03 193 SER A CA 1
ATOM 1543 C C . SER A 1 193 ? 22.464 -3.646 -56.657 1.00 51.03 193 SER A C 1
ATOM 1545 O O . SER A 1 193 ? 22.561 -4.631 -57.390 1.00 51.03 193 SER A O 1
ATOM 1547 N N . VAL A 1 194 ? 22.062 -3.782 -55.390 1.00 55.28 194 VAL A N 1
ATOM 1548 C CA . VAL A 1 194 ? 21.255 -4.904 -54.947 1.00 55.28 194 VAL A CA 1
ATOM 1549 C C . VAL A 1 194 ? 19.924 -4.657 -55.622 1.00 55.28 194 VAL A C 1
ATOM 1551 O O . VAL A 1 194 ? 19.000 -4.062 -55.073 1.00 55.28 194 VAL A O 1
ATOM 1554 N N . ARG A 1 195 ? 19.862 -5.111 -56.880 1.00 47.41 195 ARG A N 1
ATOM 1555 C CA . ARG A 1 195 ? 18.623 -5.517 -57.516 1.00 47.41 195 ARG A CA 1
ATOM 1556 C C . ARG A 1 195 ? 17.872 -6.231 -56.418 1.00 47.41 195 ARG A C 1
ATOM 1558 O O . ARG A 1 195 ? 18.336 -7.266 -55.941 1.00 47.41 195 ARG A O 1
ATOM 1565 N N . THR A 1 196 ? 16.772 -5.641 -55.975 1.00 51.03 196 THR A N 1
ATOM 1566 C CA . THR A 1 196 ? 15.767 -6.365 -55.225 1.00 51.03 196 THR A CA 1
ATOM 1567 C C . THR A 1 196 ? 15.447 -7.537 -56.134 1.00 51.03 196 THR A C 1
ATOM 1569 O O . THR A 1 196 ? 14.784 -7.372 -57.157 1.00 51.03 196 THR A O 1
ATOM 1572 N N . THR A 1 197 ? 16.069 -8.688 -55.887 1.00 44.81 197 THR A N 1
ATOM 1573 C CA . THR A 1 197 ? 15.767 -9.893 -56.626 1.00 44.81 197 THR A CA 1
ATOM 1574 C C . THR A 1 197 ? 14.319 -10.127 -56.285 1.00 44.81 197 THR A C 1
ATOM 1576 O O . THR A 1 197 ? 13.957 -10.418 -55.146 1.00 44.81 197 THR A O 1
ATOM 1579 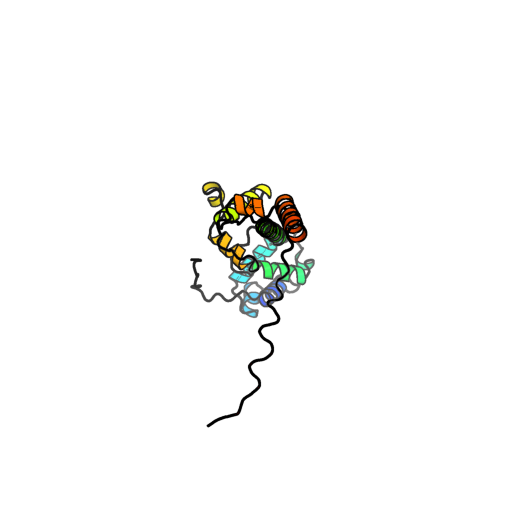N N . SER A 1 198 ? 13.487 -9.874 -57.284 1.00 47.28 198 SER A N 1
ATOM 1580 C CA . SER A 1 198 ? 12.078 -10.181 -57.364 1.00 47.28 198 SER A CA 1
ATOM 1581 C C . SER A 1 198 ? 11.897 -11.694 -57.218 1.00 47.28 198 SER A C 1
ATOM 1583 O O . SER A 1 198 ? 11.483 -12.391 -58.131 1.00 47.28 198 SER A O 1
ATOM 1585 N N . HIS A 1 199 ? 12.207 -12.239 -56.043 1.00 46.12 199 HIS A N 1
ATOM 1586 C CA . HIS A 1 199 ? 11.945 -13.625 -55.677 1.00 46.12 199 HIS A CA 1
ATOM 1587 C C . HIS A 1 199 ? 10.560 -13.760 -55.011 1.00 46.12 199 HIS A C 1
ATOM 1589 O O . HIS A 1 199 ? 10.287 -14.708 -54.275 1.00 46.12 199 HIS A O 1
ATOM 1595 N N . LEU A 1 200 ? 9.652 -12.818 -55.291 1.00 44.41 200 LEU A N 1
ATOM 1596 C CA . LEU A 1 200 ? 8.232 -12.914 -54.945 1.00 44.41 200 LEU A CA 1
ATOM 1597 C C . LEU A 1 200 ? 7.334 -13.322 -56.125 1.00 44.41 200 LEU A C 1
ATOM 1599 O O . LEU A 1 200 ? 6.123 -13.378 -55.950 1.00 44.41 200 LEU A O 1
ATOM 1603 N N . GLU A 1 201 ? 7.886 -13.709 -57.283 1.00 41.91 201 GLU A N 1
ATOM 1604 C CA . GLU A 1 201 ? 7.071 -14.267 -58.382 1.00 41.91 201 GLU A CA 1
ATOM 1605 C C . GLU A 1 201 ? 7.070 -15.800 -58.496 1.00 41.91 201 GLU A C 1
ATOM 1607 O O . GLU A 1 201 ? 6.281 -16.360 -59.251 1.00 41.91 201 GLU A O 1
ATOM 1612 N N . PHE A 1 202 ? 7.834 -16.537 -57.685 1.00 42.44 202 PHE A N 1
ATOM 1613 C CA . PHE A 1 202 ? 7.858 -18.007 -57.766 1.00 42.44 202 PHE A CA 1
ATOM 1614 C C . PHE A 1 202 ? 6.971 -18.706 -56.727 1.00 42.44 202 PHE A C 1
ATOM 1616 O O . PHE A 1 202 ? 7.389 -19.661 -56.079 1.00 42.44 202 PHE A O 1
ATOM 1623 N N . ARG A 1 203 ? 5.725 -18.250 -56.538 1.00 43.66 203 ARG A N 1
ATOM 1624 C CA . ARG A 1 203 ? 4.703 -19.061 -55.837 1.00 43.66 203 ARG A CA 1
ATOM 1625 C C . ARG A 1 203 ? 3.254 -18.703 -56.162 1.00 43.66 203 ARG A C 1
ATOM 1627 O O . ARG A 1 203 ? 2.367 -18.857 -55.329 1.00 43.66 203 ARG A O 1
ATOM 1634 N N . ARG A 1 204 ? 2.985 -18.288 -57.399 1.00 42.19 204 ARG A N 1
ATOM 1635 C CA . ARG A 1 204 ? 1.617 -18.092 -57.886 1.00 42.19 204 ARG A CA 1
ATOM 1636 C C . ARG A 1 204 ? 1.463 -18.693 -59.279 1.00 42.19 204 ARG A C 1
ATOM 1638 O O . ARG A 1 204 ? 1.343 -17.954 -60.234 1.00 42.19 204 ARG A O 1
ATOM 1645 N N . ASN A 1 205 ? 1.590 -20.024 -59.375 1.00 44.50 205 ASN A N 1
ATOM 1646 C CA . ASN A 1 205 ? 0.995 -20.892 -60.414 1.00 44.50 205 ASN A CA 1
ATOM 1647 C C . ASN A 1 205 ? 1.593 -22.309 -60.358 1.00 44.50 205 ASN A C 1
ATOM 1649 O O . ASN A 1 205 ? 2.357 -22.705 -61.236 1.00 44.50 205 ASN A O 1
ATOM 1653 N N . ARG A 1 206 ? 1.267 -23.095 -59.321 1.00 45.94 206 ARG A N 1
ATOM 1654 C CA . ARG A 1 206 ? 1.366 -24.565 -59.416 1.00 45.94 206 ARG A CA 1
ATOM 1655 C C . ARG A 1 206 ? 0.566 -25.322 -58.348 1.00 45.94 206 ARG A C 1
ATOM 1657 O O . ARG A 1 206 ? 1.106 -26.230 -57.743 1.00 45.94 206 ARG A O 1
ATOM 1664 N N . LEU A 1 207 ? -0.697 -24.962 -58.101 1.00 38.88 207 LEU A N 1
ATOM 1665 C CA . LEU A 1 207 ? -1.646 -25.836 -57.375 1.00 38.88 207 LEU A CA 1
ATOM 1666 C C . LEU A 1 207 ? -3.096 -25.732 -57.899 1.00 38.88 207 LEU A C 1
ATOM 1668 O O . LEU A 1 207 ? -4.040 -26.023 -57.178 1.00 38.88 207 LEU A O 1
ATOM 1672 N N . PHE A 1 208 ? -3.283 -25.362 -59.169 1.00 47.91 208 PHE A N 1
ATOM 1673 C CA . PHE A 1 208 ? -4.554 -25.556 -59.875 1.00 47.91 208 PHE A CA 1
ATOM 1674 C C . PHE A 1 208 ? -4.278 -26.266 -61.199 1.00 47.91 208 PHE A C 1
ATOM 1676 O O . PHE A 1 208 ? -4.082 -25.639 -62.232 1.00 47.91 208 PHE A O 1
ATOM 1683 N N . ASN A 1 209 ? -4.138 -27.585 -61.111 1.00 37.06 209 ASN A N 1
ATOM 1684 C CA . ASN A 1 209 ? -4.658 -28.541 -62.086 1.00 37.06 209 ASN A CA 1
ATOM 1685 C C . ASN A 1 209 ? -4.524 -29.933 -61.469 1.00 37.06 209 ASN A C 1
ATOM 1687 O O . ASN A 1 209 ? -3.531 -30.641 -61.624 1.00 37.06 209 ASN A O 1
ATOM 1691 N N . SER A 1 210 ? -5.554 -30.279 -60.704 1.00 47.62 210 SER A N 1
ATOM 1692 C CA . SER A 1 210 ? -6.048 -31.644 -60.643 1.00 47.62 210 SER A CA 1
ATOM 1693 C C . SER A 1 210 ? -6.328 -32.162 -62.061 1.00 47.62 210 SER A C 1
ATOM 1695 O O . SER A 1 210 ? -6.650 -31.394 -62.964 1.00 47.62 210 SER A O 1
ATOM 1697 N N . SER A 1 211 ? -6.254 -33.485 -62.206 1.00 45.78 211 SER A N 1
ATOM 1698 C CA . SER A 1 211 ? -6.615 -34.267 -63.395 1.00 45.78 211 SER A CA 1
ATOM 1699 C C . SER A 1 211 ? -5.629 -34.218 -64.561 1.00 45.78 211 SER A C 1
ATOM 1701 O O . SER A 1 211 ? -5.720 -33.371 -65.438 1.00 45.78 211 SER A O 1
ATOM 1703 N N . GLN A 1 212 ? -4.774 -35.239 -64.657 1.00 42.69 212 GLN A N 1
ATOM 1704 C CA . GLN A 1 212 ? -4.944 -36.298 -65.661 1.00 42.69 212 GLN A CA 1
ATOM 1705 C C . GLN A 1 212 ? -3.836 -37.365 -65.563 1.00 42.69 212 GLN A C 1
ATOM 1707 O O . GLN A 1 212 ? -2.682 -37.040 -65.306 1.00 42.69 212 GLN A O 1
ATOM 1712 N N . ARG A 1 213 ? -4.226 -38.594 -65.949 1.00 40.41 213 ARG A N 1
ATOM 1713 C CA . ARG A 1 213 ? -3.427 -39.803 -66.272 1.00 40.41 213 ARG A CA 1
ATOM 1714 C C . ARG A 1 213 ? -3.124 -40.682 -65.050 1.00 40.41 213 ARG A C 1
ATOM 1716 O O . ARG A 1 213 ? -2.333 -40.301 -64.20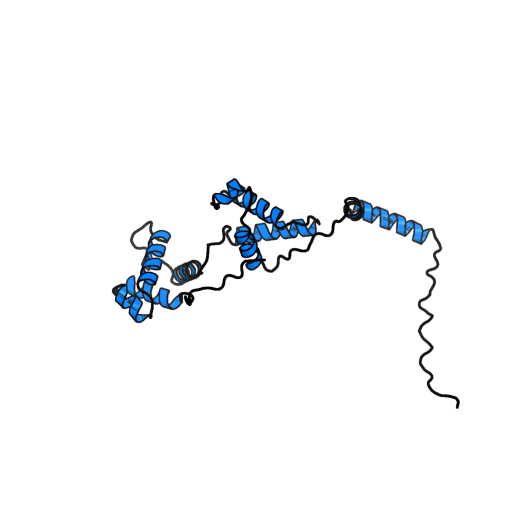1 1.00 40.41 213 ARG A O 1
ATOM 1723 N N . ARG A 1 214 ? -3.998 -41.663 -64.780 1.00 42.16 214 ARG A N 1
ATOM 1724 C CA . ARG A 1 214 ? -4.025 -43.038 -65.343 1.00 42.16 214 ARG A CA 1
ATOM 1725 C C . ARG A 1 214 ? -2.772 -43.815 -64.986 1.00 42.16 214 ARG A C 1
ATOM 1727 O O . ARG A 1 214 ? -1.708 -43.429 -65.508 1.00 42.16 214 ARG A O 1
#

Sequence (214 aa):
MPRKYIKKSNIESVNCEKLFAAIKLVKGNTPKSIRSAAESFNLSHATLIRYLRKIEIHFSEAEGIFADISDDELLNFLKSNSALGAKPLFTEIQEQAFVEYIINCSKMNFGLTINNIRCLAYEYAKKCSIEYPVGWDKSGKATKDWYYGFMKRHGNLSLRRPELISANRRNGFRKETVAEFFTNLGAVLDGSSVRTTSHLEFRRNRLFNSSQRR

Solvent-accessible surface area (backbone atoms only — not comparable to full-atom values): 13432 Å² total; per-residue (Å²): 129,83,83,82,78,73,78,90,63,93,74,73,79,67,60,53,66,54,50,50,54,31,49,48,38,43,75,38,99,68,60,43,55,66,61,60,32,20,58,77,56,78,42,59,49,68,57,55,51,55,51,51,53,50,48,49,68,75,62,56,92,55,98,69,50,79,80,74,56,50,73,66,58,54,51,51,52,42,53,71,66,46,60,90,68,82,76,73,87,56,54,75,70,54,46,49,54,52,50,50,52,54,51,51,36,48,74,73,70,46,72,73,48,76,64,52,54,23,30,50,49,37,55,48,34,60,74,68,72,50,86,72,67,74,68,29,72,79,65,63,23,48,56,71,68,57,53,56,53,50,45,66,76,39,72,88,64,75,89,70,82,70,73,88,70,48,72,65,57,60,54,52,70,32,73,66,50,42,48,52,50,52,53,53,49,48,52,48,59,72,71,37,87,67,65,78,73,76,77,82,69,86,81,82,86,86,87,87,76,81,87,83,84,134

Secondary structure (DSSP, 8-state):
----PPPSS--PPP-HHHHHHHHHHHHSSS---HHHHHHHTT--HHHHHHHHHHHHHHH-SSTTGGGTS-HHHHHHHHHHHHS-SPPPSS-HHHHHHHHHHHHHHHHTT----HHHHHHHHHHHHHHTT----THHHHHTS--HHHHHHHHHH-TT---PPPP---HHHHHHTSHHHHHHHHHHHHHHHHHS------TTSTTSSSS-------

InterPro domains:
  IPR006600 HTH CenpB-type DNA-binding domain [PF03221] (92-160)
  IPR006600 HTH CenpB-type DNA-binding domain [PS51253] (82-160)

Nearest PDB structures (foldseek):
  2h09-assembly1_A-2  TM=4.026E-01  e=3.675E+00  Escherichia coli
  1on1-assembly1_A  TM=2.961E-01  e=6.898E+00  Bacillus subtilis

pLDDT: mean 77.65, std 15.54, range [37.06, 94.69]

Radius of gyration: 31.84 Å; Cα contacts (8 Å, |Δi|>4): 109; chains: 1; bounding box: 60×63×91 Å

Foldseek 3Di:
DPPPDDDPDPDDQPDLVLLLQLVCCCPDPNHDDLVVSCVVSVHDSVVSVVVVVVCCVVVDPDPDCPVVDDSVNSSVVSVQVRDPDDDQQDDPVLLVVLVVVQVVCVVLLNQQDLFNSFLVVLVSCVVVVGDDDPVCVVVSGHDPNSSVVSCVVVVVDDRDDRDPCDPVNSVCPDPVNVVVVVVVVVCCPVVDPPPPPPPVPPPPDDDPDDDDDD

Mean predicted aligned error: 15.38 Å

Organism: Hypothenemus hampei (NCBI:txid57062)